Protein AF-A0A9X3IYS7-F1 (afdb_monomer_lite)

Sequence (223 aa):
MSTDTDATAGTDATAGSDATTDATNAGPTSTTEMTAPTSTDGATEATTDGDTDATTEDTDSATGDLPPELDAACESLCEKFIECDWEPQYRDVASCKLDCASNTPGGMCIAPSVALYQCVGGLTCEELEAEEWPSCAAEEDALPEACGEPDCQNLGSSAGPDSCSYGYACPNAPAQEIACEGDTCTCLVDGEAMGTCGAPEGFCDLEPYEKADIAFECCGFEF

Radius of gyration: 30.45 Å; chains: 1; bounding box: 67×110×66 Å

Structure (mmCIF, N/CA/C/O backbone):
data_AF-A0A9X3IYS7-F1
#
_entry.id   AF-A0A9X3IYS7-F1
#
loop_
_atom_site.group_PDB
_atom_site.id
_atom_site.type_symbol
_atom_site.label_atom_id
_atom_site.label_alt_id
_atom_site.label_comp_id
_atom_site.label_asym_id
_atom_site.label_entity_id
_atom_site.label_seq_id
_atom_site.pdbx_PDB_ins_code
_atom_site.Cartn_x
_atom_site.Cartn_y
_atom_site.Cartn_z
_atom_site.occupancy
_atom_site.B_iso_or_equiv
_atom_site.auth_seq_id
_atom_site.auth_comp_id
_atom_site.auth_asym_id
_atom_site.auth_atom_id
_atom_site.pdbx_PDB_model_num
ATOM 1 N N . MET A 1 1 ? -32.060 54.900 8.331 1.00 42.91 1 MET A N 1
ATOM 2 C CA . MET A 1 1 ? -33.018 54.154 7.494 1.00 42.91 1 MET A CA 1
ATOM 3 C C . MET A 1 1 ? -33.244 52.839 8.203 1.00 42.91 1 MET A C 1
ATOM 5 O O . MET A 1 1 ? -32.314 52.052 8.292 1.00 42.91 1 MET A O 1
ATOM 9 N N . SER A 1 2 ? -34.406 52.722 8.838 1.00 51.22 2 SER A N 1
ATOM 10 C CA . SER A 1 2 ? -34.835 51.582 9.646 1.00 51.22 2 SER A CA 1
ATOM 11 C C . SER A 1 2 ? -35.596 50.593 8.773 1.00 51.22 2 SER A C 1
ATOM 13 O O . SER A 1 2 ? -36.427 51.033 7.982 1.00 51.22 2 SER A O 1
ATOM 15 N N . THR A 1 3 ? -35.379 49.299 8.985 1.00 57.12 3 THR A N 1
ATOM 16 C CA . THR A 1 3 ? -36.377 48.254 8.725 1.00 57.12 3 THR A CA 1
ATOM 17 C C . THR A 1 3 ? -36.245 47.181 9.798 1.00 57.12 3 THR A C 1
ATOM 19 O O . THR A 1 3 ? -35.369 46.322 9.726 1.00 57.12 3 THR A O 1
ATOM 22 N N . ASP A 1 4 ? -37.117 47.297 10.799 1.00 56.69 4 ASP A N 1
ATOM 23 C CA . ASP A 1 4 ? -37.667 46.207 11.600 1.00 56.69 4 ASP A CA 1
ATOM 24 C C . ASP A 1 4 ? -38.205 45.081 10.710 1.00 56.69 4 ASP A C 1
ATOM 26 O O . ASP A 1 4 ? -38.854 45.351 9.697 1.00 56.69 4 ASP A O 1
ATOM 30 N N . THR A 1 5 ? -38.036 43.829 11.134 1.00 67.31 5 THR A N 1
ATOM 31 C CA . THR A 1 5 ? -39.055 42.781 10.962 1.00 67.31 5 THR A CA 1
ATOM 32 C C . THR A 1 5 ? -38.906 41.768 12.095 1.00 67.31 5 THR A C 1
ATOM 34 O O . THR A 1 5 ? -37.959 40.988 12.141 1.00 67.31 5 THR A O 1
ATOM 37 N N . ASP A 1 6 ? -39.867 41.852 13.008 1.00 63.25 6 ASP A N 1
ATOM 38 C CA . ASP A 1 6 ? -40.241 40.887 14.036 1.00 63.25 6 ASP A CA 1
ATOM 39 C C . ASP A 1 6 ? -41.214 39.860 13.421 1.00 63.25 6 ASP A C 1
ATOM 41 O O . ASP A 1 6 ? -42.067 40.230 12.608 1.00 63.25 6 ASP A O 1
ATOM 45 N N . ALA A 1 7 ? -41.100 38.587 13.803 1.00 60.81 7 ALA A N 1
ATOM 46 C CA . ALA A 1 7 ? -42.169 37.602 13.664 1.00 60.81 7 ALA A CA 1
ATOM 47 C C . ALA A 1 7 ? -42.009 36.490 14.712 1.00 60.81 7 ALA A C 1
ATOM 49 O O . ALA A 1 7 ? -40.956 35.875 14.872 1.00 60.81 7 ALA A O 1
ATOM 50 N N . THR A 1 8 ? -43.108 36.264 15.419 1.00 55.41 8 THR A N 1
ATOM 51 C CA . THR A 1 8 ? -43.228 35.668 16.747 1.00 55.41 8 THR A CA 1
ATOM 52 C C . THR A 1 8 ? -43.864 34.263 16.704 1.00 55.41 8 THR A C 1
ATOM 54 O O . THR A 1 8 ? -44.801 34.045 15.945 1.00 55.41 8 THR A O 1
ATOM 57 N N . ALA A 1 9 ? -43.418 33.397 17.628 1.00 50.97 9 ALA A N 1
ATOM 58 C CA . ALA A 1 9 ? -44.150 32.392 18.434 1.00 50.97 9 ALA A CA 1
ATOM 59 C C . ALA A 1 9 ? -44.750 31.069 17.882 1.00 50.97 9 ALA A C 1
ATOM 61 O O . ALA A 1 9 ? -45.507 31.034 16.917 1.00 50.97 9 ALA A O 1
ATOM 62 N N . GLY A 1 10 ? -44.562 30.032 18.726 1.00 42.19 10 GLY A N 1
ATOM 63 C CA . GLY A 1 10 ? -45.507 28.940 19.049 1.00 42.19 10 GLY A CA 1
ATOM 64 C C . GLY A 1 10 ? -44.920 27.527 18.866 1.00 42.19 10 GLY A C 1
ATOM 65 O O . GLY A 1 10 ? -44.350 27.267 17.820 1.00 42.19 10 GLY A O 1
ATOM 66 N N . THR A 1 11 ? -45.018 26.533 19.761 1.00 50.88 11 THR A N 1
ATOM 67 C CA . THR A 1 11 ? -45.721 26.352 21.048 1.00 50.88 11 THR A CA 1
ATOM 68 C C . THR A 1 11 ? -45.180 25.071 21.723 1.00 50.88 11 THR A C 1
ATOM 70 O O . THR A 1 11 ? -44.746 24.154 21.030 1.00 50.88 11 THR A O 1
ATOM 73 N N . ASP A 1 12 ? -45.255 25.020 23.056 1.00 56.25 12 ASP A N 1
ATOM 74 C CA . ASP A 1 12 ? -45.049 23.880 23.967 1.00 56.25 12 ASP A CA 1
ATOM 75 C C . ASP A 1 12 ? -45.613 22.509 23.539 1.00 56.25 12 ASP A C 1
ATOM 77 O O . ASP A 1 12 ? -46.727 22.411 23.018 1.00 56.25 12 ASP A O 1
ATOM 81 N N . ALA A 1 13 ? -44.921 21.444 23.967 1.00 50.84 13 ALA A N 1
ATOM 82 C CA . ALA A 1 13 ? -45.537 20.175 24.359 1.00 50.84 13 ALA A CA 1
ATOM 83 C C . ALA A 1 13 ? -44.784 19.530 25.541 1.00 50.84 13 ALA A C 1
ATOM 85 O O . ALA A 1 13 ? -43.565 19.596 25.661 1.00 50.84 13 ALA A O 1
ATOM 86 N N . THR A 1 14 ? -45.571 18.935 26.430 1.00 47.28 14 THR A N 1
ATOM 87 C CA . THR A 1 14 ? -45.311 18.638 27.842 1.00 47.28 14 THR A CA 1
ATOM 88 C C . THR A 1 14 ? -45.198 17.122 28.098 1.00 47.28 14 THR A C 1
ATOM 90 O O . THR A 1 14 ? -45.992 16.372 27.551 1.00 47.28 14 THR A O 1
ATOM 93 N N . ALA A 1 15 ? -44.285 16.737 29.004 1.00 48.19 15 ALA A N 1
ATOM 94 C CA . ALA A 1 15 ? -44.287 15.624 29.984 1.00 48.19 15 ALA A CA 1
ATOM 95 C C . ALA A 1 15 ? -44.495 14.127 29.614 1.00 48.19 15 ALA A C 1
ATOM 97 O O . ALA A 1 15 ? -45.428 13.745 28.917 1.00 48.19 15 ALA A O 1
ATOM 98 N N . GLY A 1 16 ? -43.733 13.292 30.350 1.00 38.75 16 GLY A N 1
ATOM 99 C CA . GLY A 1 16 ? -44.063 11.917 30.787 1.00 38.75 16 GLY A CA 1
ATOM 100 C C . GLY A 1 16 ? -43.200 10.831 30.124 1.00 38.75 16 GLY A C 1
ATOM 101 O O . GLY A 1 16 ? -43.103 10.815 28.908 1.00 38.75 16 GLY A O 1
ATOM 102 N N . SER A 1 17 ? -42.552 9.879 30.803 1.00 51.03 17 SER A N 1
ATOM 103 C CA . SER A 1 17 ? -42.720 9.360 32.165 1.00 51.03 17 SER A CA 1
ATOM 104 C C . SER A 1 17 ? -41.496 8.533 32.587 1.00 51.03 17 SER A C 1
ATOM 106 O O . SER A 1 17 ? -40.890 7.854 31.760 1.00 51.03 17 SER A O 1
ATOM 108 N N . ASP A 1 18 ? -41.221 8.534 33.892 1.00 48.31 18 ASP A N 1
ATOM 109 C CA . ASP A 1 18 ? -40.453 7.515 34.609 1.00 48.31 18 ASP A CA 1
ATOM 110 C C . ASP A 1 18 ? -40.985 6.095 34.355 1.00 48.31 18 ASP A C 1
ATOM 112 O O . ASP A 1 18 ? -42.193 5.851 34.430 1.00 48.31 18 ASP A O 1
ATOM 116 N N . ALA A 1 19 ? -40.070 5.139 34.189 1.00 51.41 19 ALA A N 1
ATOM 117 C CA . ALA A 1 19 ? -40.304 3.740 34.526 1.00 51.41 19 ALA A CA 1
ATOM 118 C C . ALA A 1 19 ? -39.016 3.125 35.087 1.00 51.41 19 ALA A C 1
ATOM 120 O O . ALA A 1 19 ? -38.112 2.706 34.370 1.00 51.41 19 ALA A O 1
ATOM 121 N N . THR A 1 20 ? -38.970 3.086 36.412 1.00 47.22 20 THR A N 1
ATOM 122 C CA . THR A 1 20 ? -38.146 2.202 37.229 1.00 47.22 20 THR A CA 1
ATOM 123 C C . THR A 1 20 ? -38.449 0.739 36.905 1.00 47.22 20 THR A C 1
ATOM 125 O O . THR A 1 20 ? -39.611 0.337 36.836 1.00 47.22 20 THR A O 1
ATOM 128 N N . THR A 1 21 ? -37.423 -0.105 36.797 1.00 48.62 21 THR A N 1
ATOM 129 C CA . THR A 1 21 ? -37.554 -1.511 37.204 1.00 48.62 21 THR A CA 1
ATOM 130 C C . THR A 1 21 ? -36.227 -2.026 37.749 1.00 48.62 21 THR A C 1
ATOM 132 O O . THR A 1 21 ? -35.293 -2.327 37.015 1.00 48.62 21 THR A O 1
ATOM 135 N N . ASP A 1 22 ? -36.184 -2.104 39.075 1.00 49.25 22 ASP A N 1
ATOM 136 C CA . ASP A 1 22 ? -35.317 -2.986 39.844 1.00 49.25 22 ASP A CA 1
ATOM 137 C C . ASP A 1 22 ? -35.529 -4.447 39.424 1.00 49.25 22 ASP A C 1
ATOM 139 O O . ASP A 1 22 ? -36.661 -4.937 39.407 1.00 49.25 22 ASP A O 1
ATOM 143 N N . ALA A 1 23 ? -34.437 -5.174 39.203 1.00 50.38 23 ALA A N 1
ATOM 144 C CA . ALA A 1 23 ? -34.399 -6.616 39.415 1.00 50.38 23 ALA A CA 1
ATOM 145 C C . ALA A 1 23 ? -32.991 -7.030 39.852 1.00 50.38 23 ALA A C 1
ATOM 147 O O . ALA A 1 23 ? -32.164 -7.502 39.078 1.00 50.38 23 ALA A O 1
ATOM 148 N N . THR A 1 24 ? -32.752 -6.864 41.150 1.00 50.94 24 THR A N 1
ATOM 149 C CA . THR A 1 24 ? -31.803 -7.683 41.904 1.00 50.94 24 THR A CA 1
ATOM 150 C C . THR A 1 24 ? -32.161 -9.157 41.696 1.00 50.94 24 THR A C 1
ATOM 152 O O . THR A 1 24 ? -33.295 -9.542 41.983 1.00 50.94 24 THR A O 1
ATOM 155 N N . ASN A 1 25 ? -31.218 -10.013 41.293 1.00 52.44 25 ASN A N 1
ATOM 156 C CA . ASN A 1 25 ? -31.272 -11.390 41.771 1.00 52.44 25 ASN A CA 1
ATOM 157 C C . ASN A 1 25 ? -29.897 -12.038 41.918 1.00 52.44 25 ASN A C 1
ATOM 159 O O . ASN A 1 25 ? -28.994 -11.867 41.105 1.00 52.44 25 ASN A O 1
ATOM 163 N N . ALA A 1 26 ? -29.786 -12.749 43.032 1.00 45.28 26 ALA A N 1
ATOM 164 C CA . ALA A 1 26 ? -28.591 -13.326 43.603 1.00 45.28 26 ALA A CA 1
ATOM 165 C C . ALA A 1 26 ? -28.017 -14.484 42.771 1.00 45.28 26 ALA A C 1
ATOM 167 O O . ALA A 1 26 ? -28.751 -15.236 42.131 1.00 45.28 26 ALA A O 1
ATOM 168 N N . GLY A 1 27 ? -26.701 -14.687 42.890 1.00 42.09 27 GLY A N 1
ATOM 169 C CA . GLY A 1 27 ? -26.100 -15.999 42.645 1.00 42.09 27 GLY A CA 1
ATOM 170 C C . GLY A 1 27 ? -26.671 -17.066 43.593 1.00 42.09 27 GLY A C 1
ATOM 171 O O . GLY A 1 27 ? -27.363 -16.744 44.565 1.00 42.09 27 GLY A O 1
ATOM 172 N N . PRO A 1 28 ? -26.355 -18.348 43.353 1.00 56.88 28 PRO A N 1
ATOM 173 C CA . PRO A 1 28 ? -25.284 -18.918 44.171 1.00 56.88 28 PRO A CA 1
ATOM 174 C C . PRO A 1 28 ? -24.384 -19.958 43.459 1.00 56.88 28 PRO A C 1
ATOM 176 O O . PRO A 1 28 ? -24.819 -20.729 42.616 1.00 56.88 28 PRO A O 1
ATOM 179 N N . THR A 1 29 ? -23.109 -19.937 43.867 1.00 45.25 29 THR A N 1
ATOM 180 C CA . THR A 1 29 ? -22.154 -21.038 44.151 1.00 45.25 29 THR A CA 1
ATOM 181 C C . THR A 1 29 ? -22.176 -22.390 43.412 1.00 45.25 29 THR A C 1
ATOM 183 O O . THR A 1 29 ? -23.159 -23.116 43.471 1.00 45.25 29 THR A O 1
ATOM 186 N N . SER A 1 30 ? -20.950 -22.786 43.022 1.00 41.69 30 SER A N 1
ATOM 187 C CA . SER A 1 30 ? -20.293 -24.107 43.181 1.00 41.69 30 SER A CA 1
ATOM 188 C C . SER A 1 30 ? -20.897 -25.345 42.505 1.00 41.69 30 SER A C 1
ATOM 190 O O . SER A 1 30 ? -21.996 -25.747 42.842 1.00 41.69 30 SER A O 1
ATOM 192 N N . THR A 1 31 ? -20.097 -26.072 41.711 1.00 46.66 31 THR A N 1
ATOM 193 C CA . THR A 1 31 ? -19.275 -27.212 42.188 1.00 46.66 31 THR A CA 1
ATOM 194 C C . THR A 1 31 ? -18.487 -27.860 41.046 1.00 46.66 31 THR A C 1
ATOM 196 O O . THR A 1 31 ? -19.009 -28.129 39.972 1.00 46.66 31 THR A O 1
ATOM 199 N N . THR A 1 32 ? -17.225 -28.140 41.350 1.00 48.0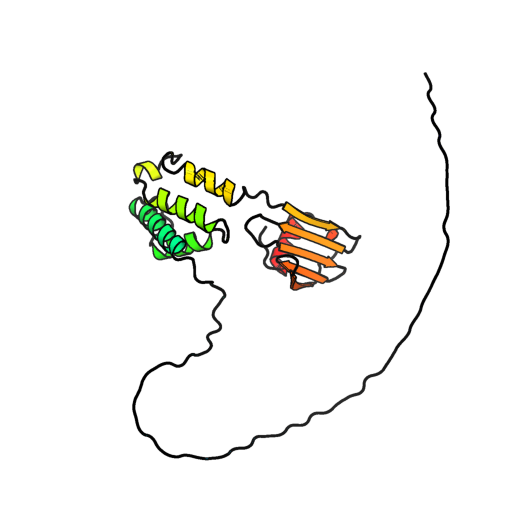3 32 THR A N 1
ATOM 200 C CA . THR A 1 32 ? -16.335 -29.145 40.768 1.00 48.03 32 THR A CA 1
ATOM 201 C C . THR A 1 32 ? -17.021 -30.500 40.578 1.00 48.03 32 THR A C 1
ATOM 203 O O . THR A 1 32 ? -17.594 -30.997 41.540 1.00 48.03 32 THR A O 1
ATOM 206 N N . GLU A 1 33 ? -16.831 -31.163 39.433 1.00 45.59 33 GLU A N 1
ATOM 207 C CA . GLU A 1 33 ? -16.675 -32.623 39.412 1.00 45.59 33 GLU A CA 1
ATOM 208 C C . GLU A 1 33 ? -15.855 -33.099 38.202 1.00 45.59 33 GLU A C 1
ATOM 210 O O . GLU A 1 33 ? -16.189 -32.881 37.040 1.00 45.59 33 GLU A O 1
ATOM 215 N N . MET A 1 34 ? -14.730 -33.735 38.534 1.00 47.53 34 MET A N 1
ATOM 216 C CA . MET A 1 34 ? -13.891 -34.553 37.667 1.00 47.53 34 MET A CA 1
ATOM 217 C C . MET A 1 34 ? -14.646 -35.814 37.249 1.00 47.53 34 MET A C 1
ATOM 219 O O . MET A 1 34 ? -15.252 -36.485 38.084 1.00 47.53 34 MET A O 1
ATOM 223 N N . THR A 1 35 ? -14.462 -36.260 36.010 1.00 47.94 35 THR A N 1
ATOM 224 C CA . THR A 1 35 ? -14.519 -37.695 35.712 1.00 47.94 35 THR A CA 1
ATOM 225 C C . THR A 1 35 ? -13.376 -38.058 34.772 1.00 47.94 35 THR A C 1
ATOM 227 O O . THR A 1 35 ? -13.157 -37.421 33.746 1.00 47.94 35 THR A O 1
ATOM 230 N N . ALA A 1 36 ? -12.593 -39.034 35.221 1.00 47.66 36 ALA A N 1
ATOM 231 C CA . ALA A 1 36 ? -11.368 -39.546 34.621 1.00 47.66 36 ALA A CA 1
ATOM 232 C C . ALA A 1 36 ? -11.681 -40.640 33.559 1.00 47.66 36 ALA A C 1
ATOM 234 O O . ALA A 1 36 ? -12.851 -40.967 33.350 1.00 47.66 36 ALA A O 1
ATOM 235 N N . PRO A 1 37 ? -10.664 -41.192 32.867 1.00 55.84 37 PRO A N 1
ATOM 236 C CA . PRO A 1 37 ? -10.745 -41.652 31.483 1.00 55.84 37 PRO A CA 1
ATOM 237 C C . PRO A 1 37 ? -11.230 -43.096 31.339 1.00 55.84 37 PRO A C 1
ATOM 239 O O . PRO A 1 37 ? -11.122 -43.908 32.257 1.00 55.84 37 PRO A O 1
ATOM 242 N N . THR A 1 38 ? -11.690 -43.447 30.138 1.00 47.53 38 THR A N 1
ATOM 243 C CA . THR A 1 38 ? -11.865 -44.846 29.733 1.00 47.53 38 THR A CA 1
ATOM 244 C C . THR A 1 38 ? -10.738 -45.231 28.776 1.00 47.53 38 THR A C 1
ATOM 246 O O . THR A 1 38 ? -10.737 -44.829 27.617 1.00 47.53 38 THR A O 1
ATOM 249 N N . SER A 1 39 ? -9.770 -46.002 29.276 1.00 44.00 39 SER A N 1
ATOM 250 C CA . SER A 1 39 ? -8.865 -46.798 28.444 1.00 44.00 39 SER A CA 1
ATOM 251 C C . SER A 1 39 ? -9.630 -47.977 27.851 1.00 44.00 39 SER A C 1
ATOM 253 O O . SER A 1 39 ? -10.380 -48.656 28.553 1.00 44.00 39 SER A O 1
ATOM 255 N N . THR A 1 40 ? -9.400 -48.280 26.579 1.00 51.84 40 THR A N 1
ATOM 256 C CA . THR A 1 40 ? -9.620 -49.622 26.033 1.00 51.84 40 THR A CA 1
ATOM 257 C C . THR A 1 40 ? -8.455 -49.955 25.116 1.00 51.84 40 THR A C 1
ATOM 259 O O . THR A 1 40 ? -8.266 -49.336 24.074 1.00 51.84 40 THR A O 1
ATOM 262 N N . ASP A 1 41 ? -7.664 -50.919 25.583 1.00 53.78 41 ASP A N 1
ATOM 263 C CA . ASP A 1 41 ? -6.641 -51.643 24.843 1.00 53.78 41 ASP A CA 1
AT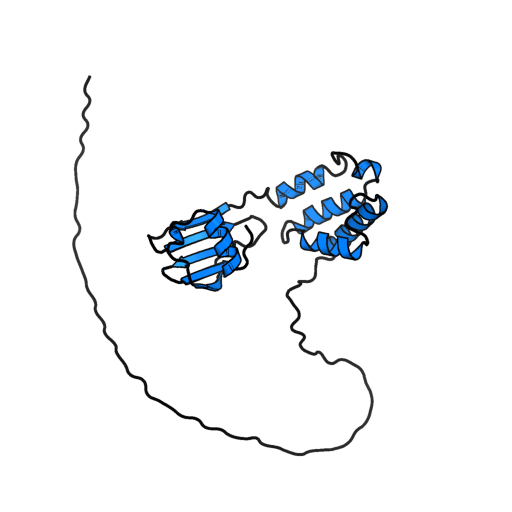OM 264 C C . ASP A 1 41 ? -7.237 -52.385 23.643 1.00 53.78 41 ASP A C 1
ATOM 266 O O . ASP A 1 41 ? -8.304 -52.995 23.731 1.00 53.78 41 ASP A O 1
ATOM 270 N N . GLY A 1 42 ? -6.487 -52.402 22.544 1.00 44.09 42 GLY A N 1
ATOM 271 C CA . GLY A 1 42 ? -6.814 -53.177 21.354 1.00 44.09 42 GLY A CA 1
ATOM 272 C C . GLY A 1 42 ? -5.697 -53.140 20.320 1.00 44.09 42 GLY A C 1
ATOM 273 O O . GLY A 1 42 ? -5.889 -52.632 19.224 1.00 44.09 42 GLY A O 1
ATOM 274 N N . ALA A 1 43 ? -4.522 -53.661 20.680 1.00 47.00 43 ALA A N 1
ATOM 275 C CA . ALA A 1 43 ? -3.442 -53.938 19.740 1.00 47.00 43 ALA A CA 1
ATOM 276 C C . ALA A 1 43 ? -3.830 -55.068 18.770 1.00 47.00 43 ALA A C 1
ATOM 278 O O . ALA A 1 43 ? -4.203 -56.158 19.206 1.00 47.00 43 ALA A O 1
ATOM 279 N N . THR A 1 44 ? -3.679 -54.853 17.461 1.00 41.78 44 THR A N 1
ATOM 280 C CA . THR A 1 44 ? -3.359 -55.910 16.485 1.00 41.78 44 THR A CA 1
ATOM 281 C C . THR A 1 44 ? -2.547 -55.311 15.331 1.00 41.78 44 THR A C 1
ATOM 283 O O . THR A 1 44 ? -2.655 -54.130 15.018 1.00 41.78 44 THR A O 1
ATOM 286 N N . GLU A 1 45 ? -1.658 -56.142 14.804 1.00 43.66 45 GLU A N 1
ATOM 287 C CA . GLU A 1 45 ? -0.383 -55.837 14.168 1.00 43.66 45 GLU A CA 1
ATOM 288 C C . GLU A 1 45 ? -0.429 -55.356 12.706 1.00 43.66 45 GLU A C 1
ATOM 290 O O . GLU A 1 45 ? -1.396 -55.530 11.970 1.00 43.66 45 GLU A O 1
ATOM 295 N N . ALA A 1 46 ? 0.718 -54.783 12.337 1.00 50.94 46 ALA A N 1
ATOM 296 C CA . ALA A 1 46 ? 1.175 -54.243 11.066 1.00 50.94 46 ALA A CA 1
ATOM 297 C C . ALA A 1 46 ? 0.846 -55.039 9.790 1.00 50.94 46 ALA A C 1
ATOM 299 O O . ALA A 1 46 ? 0.978 -56.259 9.736 1.00 50.94 46 ALA A O 1
ATOM 300 N N . THR A 1 47 ? 0.623 -54.301 8.697 1.00 43.31 47 THR A N 1
ATOM 301 C CA . THR A 1 47 ? 1.302 -54.532 7.409 1.00 43.31 47 THR A CA 1
ATOM 302 C C . THR A 1 47 ? 1.354 -53.240 6.580 1.00 43.31 47 THR A C 1
ATOM 304 O O . THR A 1 47 ? 0.447 -52.418 6.614 1.00 43.31 47 THR A O 1
ATOM 307 N N . THR A 1 48 ? 2.495 -53.081 5.923 1.00 46.38 48 THR A N 1
ATOM 308 C CA . THR A 1 48 ? 3.084 -51.946 5.204 1.00 46.38 48 THR A CA 1
ATOM 309 C C . THR A 1 48 ? 2.344 -51.499 3.934 1.00 46.38 48 THR A C 1
ATOM 311 O O . THR A 1 48 ? 1.828 -52.350 3.218 1.00 46.38 48 THR A O 1
ATOM 314 N N . ASP A 1 49 ? 2.407 -50.186 3.660 1.00 42.84 49 ASP A N 1
ATOM 315 C CA . ASP A 1 49 ? 2.696 -49.491 2.378 1.00 42.84 49 ASP A CA 1
ATOM 316 C C . ASP A 1 49 ? 1.731 -48.336 2.058 1.00 42.84 49 ASP A C 1
ATOM 318 O O . ASP A 1 49 ? 0.527 -48.539 1.920 1.00 42.84 49 ASP A O 1
ATOM 322 N N . GLY A 1 50 ? 2.301 -47.141 1.852 1.00 38.72 50 GLY A N 1
ATOM 323 C CA . GLY A 1 50 ? 1.666 -46.047 1.109 1.00 38.72 50 GLY A CA 1
ATOM 324 C C . GLY A 1 50 ? 1.628 -44.697 1.824 1.00 38.72 50 GLY A C 1
ATOM 325 O O . GLY A 1 50 ? 0.718 -44.454 2.601 1.00 38.72 50 GLY A O 1
ATOM 326 N N . ASP A 1 51 ? 2.618 -43.860 1.500 1.00 39.50 51 ASP A N 1
ATOM 327 C CA . ASP A 1 51 ? 2.543 -42.405 1.290 1.00 39.50 51 ASP A CA 1
ATOM 328 C C . ASP A 1 51 ? 1.794 -41.489 2.286 1.00 39.50 51 ASP A C 1
ATOM 330 O O . ASP A 1 51 ? 0.576 -41.535 2.427 1.00 39.50 51 ASP A O 1
ATOM 334 N N . THR A 1 52 ? 2.585 -40.606 2.915 1.00 45.69 52 THR A N 1
ATOM 335 C CA . THR A 1 52 ? 2.461 -39.129 2.901 1.00 45.69 52 THR A CA 1
ATOM 336 C C . THR A 1 52 ? 1.033 -38.587 2.683 1.00 45.69 52 THR A C 1
ATOM 338 O O . THR A 1 52 ? 0.441 -38.789 1.633 1.00 45.69 52 THR A O 1
ATOM 341 N N . ASP A 1 53 ? 0.394 -37.866 3.600 1.00 40.22 53 ASP A N 1
ATOM 342 C CA . ASP A 1 53 ? 0.907 -36.680 4.277 1.00 40.22 53 ASP A CA 1
ATOM 343 C C . ASP A 1 53 ? 0.079 -36.389 5.537 1.00 40.22 53 ASP A C 1
ATOM 345 O O . ASP A 1 53 ? -1.139 -36.592 5.573 1.00 40.22 53 ASP A O 1
ATOM 349 N N . ALA A 1 54 ? 0.752 -35.910 6.576 1.00 42.31 54 ALA A N 1
ATOM 350 C CA . ALA A 1 54 ? 0.111 -35.402 7.771 1.00 42.31 54 ALA A CA 1
ATOM 351 C C . ALA A 1 54 ? -0.232 -33.933 7.517 1.00 42.31 54 ALA A C 1
ATOM 353 O O . ALA A 1 54 ? 0.644 -33.077 7.596 1.00 42.31 54 ALA A O 1
ATOM 354 N N . THR A 1 55 ? -1.501 -33.617 7.249 1.00 39.56 55 THR A N 1
ATOM 355 C CA . THR A 1 55 ? -1.978 -32.235 7.384 1.00 39.56 55 THR A CA 1
ATOM 356 C C . THR A 1 55 ? -2.036 -31.899 8.867 1.00 39.56 55 THR A C 1
ATOM 358 O O . THR A 1 55 ? -3.053 -32.080 9.536 1.00 39.56 55 THR A O 1
ATOM 361 N N . THR A 1 56 ? -0.877 -31.492 9.370 1.00 42.16 56 THR A N 1
ATOM 362 C CA . THR A 1 56 ? -0.724 -30.688 10.573 1.00 42.16 56 THR A CA 1
ATOM 363 C C . THR A 1 56 ? -1.449 -29.373 10.312 1.00 42.16 56 THR A C 1
ATOM 365 O O . THR A 1 56 ? -1.244 -28.739 9.279 1.00 42.16 56 THR A O 1
ATOM 368 N N . GLU A 1 57 ? -2.352 -29.012 11.217 1.00 48.25 57 GLU A N 1
ATOM 369 C CA . GLU A 1 57 ? -2.871 -27.656 11.326 1.00 48.25 57 GLU A CA 1
ATOM 370 C C . GLU A 1 57 ? -1.694 -26.741 11.685 1.00 48.25 57 GLU A C 1
ATOM 372 O O . GLU A 1 57 ? -1.296 -26.672 12.846 1.00 48.25 57 GLU A O 1
ATOM 377 N N . ASP A 1 58 ? -1.120 -26.072 10.686 1.00 35.81 58 ASP A N 1
ATOM 378 C CA . ASP A 1 58 ? -0.272 -24.907 10.905 1.00 35.81 58 ASP A CA 1
ATOM 379 C C . ASP A 1 58 ? -1.159 -23.660 10.845 1.00 35.81 58 ASP A C 1
ATOM 381 O O . ASP A 1 58 ? -1.594 -23.195 9.792 1.00 35.81 58 ASP A O 1
ATOM 385 N N . THR A 1 59 ? -1.465 -23.136 12.028 1.00 46.06 59 THR A N 1
ATOM 386 C CA . THR A 1 59 ? -1.702 -21.708 12.236 1.00 46.06 59 THR A CA 1
ATOM 387 C C . THR A 1 59 ? -0.439 -20.956 11.832 1.00 46.06 59 THR A C 1
ATOM 389 O O . THR A 1 59 ? 0.448 -20.769 12.663 1.00 46.06 59 THR A O 1
ATOM 392 N N . ASP A 1 60 ? -0.367 -20.533 10.574 1.00 38.50 60 ASP A N 1
ATOM 393 C CA . ASP A 1 60 ? 0.622 -19.569 10.110 1.00 38.50 60 ASP A CA 1
ATOM 394 C C . ASP A 1 60 ? -0.076 -18.355 9.490 1.00 38.50 60 ASP A C 1
ATOM 396 O O . ASP A 1 60 ? -1.184 -18.432 8.958 1.00 38.50 60 ASP A O 1
ATOM 400 N N . SER A 1 61 ? 0.548 -17.207 9.703 1.00 40.66 61 SER A N 1
ATOM 401 C CA . SER A 1 61 ? -0.033 -15.865 9.640 1.00 40.66 61 SER A CA 1
ATOM 402 C C . SER A 1 61 ? -0.752 -15.542 8.326 1.00 40.66 61 SER A C 1
ATOM 404 O O . SER A 1 61 ? -0.386 -16.039 7.265 1.00 40.66 61 SER A O 1
ATOM 406 N N . ALA A 1 62 ? -1.748 -14.654 8.409 1.00 37.97 62 ALA A N 1
ATOM 407 C CA . ALA A 1 62 ? -2.553 -14.110 7.314 1.00 37.97 62 ALA A CA 1
ATOM 408 C C . ALA A 1 62 ? -1.723 -13.417 6.208 1.00 37.97 62 ALA A C 1
ATOM 410 O O . ALA A 1 62 ? -1.770 -12.204 6.039 1.00 37.97 62 ALA A O 1
ATOM 411 N N . THR A 1 63 ? -0.994 -14.201 5.423 1.00 45.81 63 THR A N 1
ATOM 412 C CA . THR A 1 63 ? -0.366 -13.797 4.165 1.00 45.81 63 THR A CA 1
ATOM 413 C C . THR A 1 63 ? -1.227 -14.427 3.084 1.00 45.81 63 THR A C 1
ATOM 415 O O . THR A 1 63 ? -0.992 -15.558 2.669 1.00 45.81 63 THR A O 1
ATOM 418 N N . GLY A 1 64 ? -2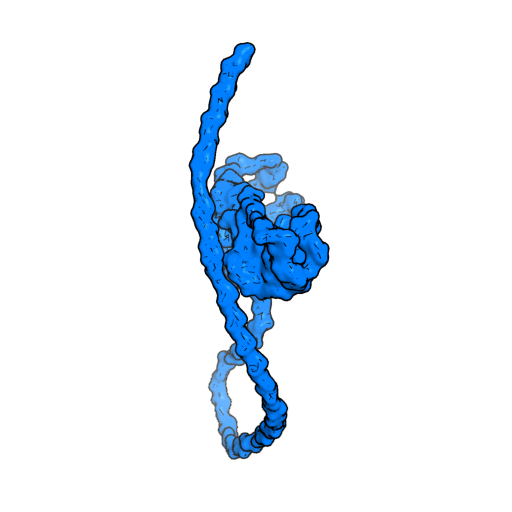.336 -13.769 2.737 1.00 53.22 64 GLY A N 1
ATOM 419 C CA . GLY A 1 64 ? -3.179 -14.236 1.639 1.00 53.22 64 GLY A CA 1
ATOM 420 C C . GLY A 1 64 ? -2.322 -14.393 0.384 1.00 53.22 64 GLY A C 1
ATOM 421 O O . GLY A 1 64 ? -1.506 -13.517 0.107 1.00 53.22 64 GLY A O 1
ATOM 422 N N . ASP A 1 65 ? -2.474 -15.514 -0.326 1.00 65.81 65 ASP A N 1
ATOM 423 C CA . ASP A 1 65 ? -1.786 -15.768 -1.595 1.00 65.81 65 ASP A CA 1
ATOM 424 C C . ASP A 1 65 ? -1.836 -14.513 -2.478 1.00 65.81 65 ASP A C 1
ATOM 426 O O . ASP A 1 65 ? -2.913 -14.055 -2.876 1.00 65.81 65 ASP A O 1
ATOM 430 N N . LEU A 1 66 ? -0.662 -13.940 -2.752 1.00 74.44 66 LEU A N 1
ATOM 431 C CA . LEU A 1 66 ? -0.531 -12.796 -3.644 1.00 74.44 66 LEU A CA 1
ATOM 432 C C . LEU A 1 66 ? -1.039 -13.184 -5.037 1.00 74.44 66 LEU A C 1
ATOM 434 O O . LEU A 1 66 ? -0.749 -14.290 -5.510 1.00 74.44 66 LEU A O 1
ATOM 438 N N . PRO A 1 67 ? -1.760 -12.292 -5.740 1.00 87.19 67 PRO A N 1
ATOM 439 C CA . PRO A 1 67 ? -2.157 -12.569 -7.109 1.00 87.19 67 PRO A CA 1
ATOM 440 C C . PRO A 1 67 ? -0.926 -12.866 -7.975 1.00 87.19 67 PRO A C 1
ATOM 442 O O . PRO A 1 67 ? 0.049 -12.111 -7.931 1.00 87.19 67 PRO A O 1
ATOM 445 N N . PRO A 1 68 ? -0.953 -13.928 -8.797 1.00 91.56 68 PRO A N 1
ATOM 446 C CA . PRO A 1 68 ? 0.213 -14.347 -9.573 1.00 91.56 68 PRO A CA 1
ATOM 447 C C . PRO A 1 68 ? 0.658 -13.286 -10.587 1.00 91.56 68 PRO A C 1
ATOM 449 O O . PRO A 1 68 ? 1.830 -13.225 -10.948 1.00 91.56 68 PRO A O 1
ATOM 452 N N . GLU A 1 69 ? -0.260 -12.430 -11.046 1.00 93.38 69 GLU A N 1
ATOM 453 C CA . GLU A 1 69 ? 0.087 -11.294 -11.902 1.00 93.38 69 GLU A CA 1
ATOM 454 C C . GLU A 1 69 ? 0.890 -10.209 -11.174 1.00 93.38 69 GLU A C 1
ATOM 456 O O . GLU A 1 69 ? 1.790 -9.630 -11.780 1.00 93.38 69 GLU A O 1
ATOM 461 N N . LEU A 1 70 ? 0.612 -9.971 -9.888 1.00 92.19 70 LEU A N 1
ATOM 462 C CA . LEU A 1 70 ? 1.358 -9.032 -9.051 1.00 92.19 70 LEU A CA 1
ATOM 463 C C . LEU A 1 70 ? 2.738 -9.580 -8.720 1.00 92.19 70 LEU A C 1
ATOM 465 O O . LEU A 1 70 ? 3.732 -8.878 -8.872 1.00 92.19 70 LEU A O 1
ATOM 469 N N . ASP A 1 71 ? 2.798 -10.858 -8.361 1.00 92.81 71 ASP A N 1
ATOM 470 C CA . ASP A 1 71 ? 4.045 -11.569 -8.105 1.00 92.81 71 ASP A CA 1
ATOM 471 C C . ASP A 1 71 ? 5.008 -11.482 -9.308 1.00 92.81 71 ASP A C 1
ATOM 473 O O . ASP A 1 71 ? 6.166 -11.086 -9.159 1.00 92.81 71 ASP A O 1
ATOM 477 N N . ALA A 1 72 ? 4.508 -11.751 -10.520 1.00 95.44 72 ALA A N 1
ATOM 478 C CA . ALA A 1 72 ? 5.290 -11.658 -11.753 1.00 95.44 72 ALA A CA 1
ATOM 479 C C . ALA A 1 72 ? 5.658 -10.212 -12.138 1.00 95.44 72 ALA A C 1
ATOM 481 O O . ALA A 1 72 ? 6.749 -9.968 -12.655 1.00 95.44 72 ALA A O 1
ATOM 482 N N . ALA A 1 73 ? 4.766 -9.246 -11.902 1.00 96.00 73 ALA A N 1
ATOM 483 C CA . ALA A 1 73 ? 5.034 -7.839 -12.186 1.00 96.00 73 ALA A CA 1
ATOM 484 C C . ALA A 1 73 ? 6.119 -7.270 -11.256 1.00 96.00 73 ALA A C 1
ATOM 486 O O . ALA A 1 73 ? 7.051 -6.621 -11.731 1.00 96.00 73 ALA A O 1
ATOM 487 N N . CYS A 1 74 ? 6.048 -7.584 -9.960 1.00 95.75 74 CYS A N 1
ATOM 488 C CA . CYS A 1 74 ? 7.078 -7.236 -8.986 1.00 95.75 74 CYS A CA 1
ATOM 489 C C . CYS A 1 74 ? 8.423 -7.894 -9.312 1.00 95.75 74 CYS A C 1
ATOM 491 O O . CYS A 1 74 ? 9.462 -7.253 -9.194 1.00 95.75 74 CYS A O 1
ATOM 493 N N . GLU A 1 75 ? 8.426 -9.148 -9.771 1.00 95.31 75 GLU A N 1
ATOM 494 C CA . GLU A 1 75 ? 9.651 -9.804 -10.237 1.00 95.31 75 GLU A CA 1
ATOM 495 C C . GLU A 1 75 ? 10.289 -9.046 -11.408 1.00 95.31 75 GLU A C 1
ATOM 497 O O . GLU A 1 75 ? 11.463 -8.688 -11.331 1.00 95.31 75 GLU A O 1
ATOM 502 N N . SER A 1 76 ? 9.505 -8.711 -12.439 1.00 95.69 76 SER A N 1
ATOM 503 C CA . SER A 1 76 ? 9.993 -7.965 -13.607 1.00 95.69 76 SER A CA 1
ATOM 504 C C . SER A 1 76 ? 10.542 -6.581 -13.246 1.00 95.69 76 SER A C 1
ATOM 506 O O . SER A 1 76 ? 11.552 -6.159 -13.810 1.00 95.69 76 SER A O 1
ATOM 508 N N . LEU A 1 77 ? 9.885 -5.871 -12.326 1.00 95.31 77 LEU A N 1
ATOM 509 C CA . LEU A 1 77 ? 10.337 -4.575 -11.822 1.00 95.31 77 LEU A CA 1
ATOM 510 C C . LEU A 1 77 ? 11.685 -4.702 -11.103 1.00 95.31 77 LEU A C 1
ATOM 512 O O . LEU A 1 77 ? 12.641 -3.988 -11.402 1.00 95.31 77 LEU A O 1
ATOM 516 N N . CYS A 1 78 ? 11.773 -5.652 -10.177 1.00 96.31 78 CYS A N 1
ATOM 517 C CA . CYS A 1 78 ? 12.946 -5.861 -9.340 1.00 96.31 78 CYS A CA 1
ATOM 518 C C . CYS A 1 78 ? 14.161 -6.354 -10.125 1.00 96.31 78 CYS A C 1
ATOM 520 O O . CYS A 1 78 ? 15.286 -5.931 -9.850 1.00 96.31 78 CYS A O 1
ATOM 522 N N . GLU A 1 79 ? 13.956 -7.213 -11.125 1.00 95.25 79 GLU A N 1
ATOM 523 C CA . GLU A 1 79 ? 15.011 -7.587 -12.066 1.00 95.25 79 GLU A CA 1
ATOM 524 C C . GLU A 1 79 ? 15.572 -6.356 -12.779 1.00 95.25 79 GLU A C 1
ATOM 526 O O . GLU A 1 79 ? 16.792 -6.206 -12.851 1.00 95.25 79 GLU A O 1
ATOM 531 N N . LYS A 1 80 ? 14.704 -5.442 -13.232 1.00 94.44 80 LYS A N 1
ATOM 532 C CA . LYS A 1 80 ? 15.117 -4.204 -13.899 1.00 94.44 80 LYS A CA 1
ATOM 533 C C . LYS A 1 80 ? 15.879 -3.264 -12.961 1.00 94.44 80 LYS A C 1
ATOM 535 O O . LYS A 1 80 ? 16.927 -2.747 -13.342 1.00 94.44 80 LYS A O 1
ATOM 540 N N . PHE A 1 81 ? 15.410 -3.079 -11.729 1.00 94.12 81 PHE A N 1
ATOM 541 C CA . PHE A 1 81 ? 16.077 -2.217 -10.745 1.00 94.12 81 PHE A CA 1
ATOM 542 C C . PHE A 1 81 ? 17.481 -2.707 -10.406 1.00 94.12 81 PHE A C 1
ATOM 544 O O . PHE A 1 81 ? 18.408 -1.903 -10.312 1.00 94.12 81 PHE A O 1
ATOM 551 N N . ILE A 1 82 ? 17.650 -4.022 -10.268 1.00 93.75 82 ILE A N 1
ATOM 552 C CA . ILE A 1 82 ? 18.948 -4.636 -9.980 1.00 93.75 82 ILE A CA 1
ATOM 553 C C . ILE A 1 82 ? 19.844 -4.640 -11.223 1.00 93.75 82 ILE A C 1
ATOM 555 O O . ILE A 1 82 ? 21.040 -4.384 -11.104 1.00 93.75 82 ILE A O 1
ATOM 559 N N . GLU A 1 83 ? 19.293 -4.906 -12.412 1.00 93.88 83 GLU A N 1
ATOM 560 C CA . GLU A 1 83 ? 20.022 -4.818 -13.686 1.00 93.88 83 GLU A CA 1
ATOM 561 C C . GLU A 1 83 ? 20.630 -3.422 -13.879 1.00 93.88 83 GLU A C 1
ATOM 563 O O . GLU A 1 83 ? 21.782 -3.303 -14.301 1.00 93.88 83 GLU A O 1
ATOM 568 N N . CYS A 1 84 ? 19.862 -2.385 -13.547 1.00 93.69 84 CYS A N 1
ATOM 569 C CA . CYS A 1 84 ? 20.224 -0.990 -13.761 1.00 93.69 84 CYS A CA 1
ATOM 570 C C . CYS A 1 84 ? 20.881 -0.311 -12.547 1.00 93.69 84 CYS A C 1
ATOM 572 O O . CYS A 1 84 ? 21.219 0.863 -12.645 1.00 93.69 84 CYS A O 1
ATOM 574 N N . ASP A 1 85 ? 21.074 -1.019 -11.426 1.00 90.62 85 ASP A N 1
ATOM 575 C CA . ASP A 1 85 ? 21.596 -0.471 -10.156 1.00 90.62 85 ASP A CA 1
ATOM 576 C C . ASP A 1 85 ? 20.832 0.787 -9.680 1.00 90.62 85 ASP A C 1
ATOM 578 O O . ASP A 1 85 ? 21.412 1.715 -9.115 1.00 90.62 85 ASP A O 1
ATOM 582 N N . TRP A 1 86 ? 19.518 0.829 -9.941 1.00 84.44 86 TRP A N 1
ATOM 583 C CA . TRP A 1 86 ? 18.670 1.999 -9.678 1.00 84.44 86 TRP A CA 1
ATOM 584 C C . TRP A 1 86 ? 18.390 2.179 -8.181 1.00 84.44 86 TRP A C 1
ATOM 586 O O . TRP A 1 86 ? 18.490 3.284 -7.651 1.00 84.44 86 TRP A O 1
ATOM 596 N N . GLU A 1 87 ? 18.118 1.074 -7.481 1.00 79.38 87 GLU A N 1
ATOM 597 C CA . GLU A 1 87 ? 17.803 1.047 -6.048 1.00 79.38 87 GLU A CA 1
ATOM 598 C C . GLU A 1 87 ? 18.847 0.208 -5.291 1.00 79.38 87 GLU A C 1
ATOM 600 O O . GLU A 1 87 ? 18.675 -1.002 -5.102 1.00 79.38 87 GLU A O 1
ATOM 605 N N . PRO A 1 88 ? 19.955 0.816 -4.831 1.00 76.81 88 PRO A N 1
ATOM 606 C CA . PRO A 1 88 ? 21.093 0.086 -4.268 1.00 76.81 88 PRO A CA 1
ATOM 607 C C . PRO A 1 88 ? 20.787 -0.621 -2.936 1.00 76.81 88 PRO A C 1
ATOM 609 O O . PRO A 1 88 ? 21.613 -1.400 -2.438 1.00 76.81 88 PRO A O 1
ATOM 612 N N . GLN A 1 89 ? 19.631 -0.347 -2.320 1.00 76.69 89 GLN A N 1
ATOM 613 C CA . GLN A 1 89 ? 19.148 -1.064 -1.143 1.00 76.69 89 GLN A CA 1
ATOM 614 C C . GLN A 1 89 ? 18.742 -2.507 -1.458 1.00 76.69 89 GLN A C 1
ATOM 616 O O . GLN A 1 89 ? 18.927 -3.380 -0.605 1.00 76.69 89 GLN A O 1
ATOM 621 N N . TYR A 1 90 ? 18.261 -2.788 -2.670 1.00 80.25 90 TYR A N 1
ATOM 622 C CA . TYR A 1 90 ? 17.881 -4.137 -3.060 1.00 80.25 90 TYR A CA 1
ATOM 623 C C . TYR A 1 90 ? 19.084 -4.860 -3.652 1.00 80.25 90 TYR A C 1
ATOM 625 O O . TYR A 1 90 ? 19.583 -4.540 -4.726 1.00 80.25 90 TYR A O 1
ATOM 633 N N . ARG A 1 91 ? 19.580 -5.859 -2.920 1.00 79.12 91 ARG A N 1
ATOM 634 C CA . ARG A 1 91 ? 20.735 -6.665 -3.350 1.00 79.12 91 ARG A CA 1
ATOM 635 C C . ARG A 1 91 ? 20.350 -7.952 -4.067 1.00 79.12 91 ARG A C 1
ATOM 637 O O . ARG A 1 91 ? 21.228 -8.619 -4.614 1.00 79.12 91 ARG A O 1
ATOM 644 N N . ASP A 1 92 ? 19.072 -8.308 -4.042 1.00 91.56 92 ASP A N 1
ATOM 645 C CA . ASP A 1 92 ? 18.533 -9.512 -4.653 1.00 91.56 92 ASP A CA 1
ATOM 646 C C . ASP A 1 92 ? 17.048 -9.335 -5.000 1.00 91.56 92 ASP A C 1
ATOM 648 O O . ASP A 1 92 ? 16.325 -8.569 -4.360 1.00 91.56 92 ASP A O 1
ATOM 652 N N . VAL A 1 93 ? 16.611 -10.058 -6.034 1.00 91.38 93 VAL A N 1
ATOM 653 C CA . VAL A 1 93 ? 15.250 -9.964 -6.583 1.00 91.38 93 VAL A CA 1
ATOM 654 C C . VAL A 1 93 ? 14.206 -10.402 -5.557 1.00 91.38 93 VAL A C 1
ATOM 656 O O . VAL A 1 93 ? 13.129 -9.823 -5.512 1.00 91.38 93 VAL A O 1
ATOM 659 N N . ALA A 1 94 ? 14.512 -11.385 -4.704 1.00 91.44 94 ALA A N 1
ATOM 660 C CA . ALA A 1 94 ? 13.539 -11.930 -3.760 1.00 91.44 94 ALA A CA 1
ATOM 661 C C . ALA A 1 94 ? 13.159 -10.911 -2.675 1.00 91.44 94 ALA A C 1
ATOM 663 O O . ALA A 1 94 ? 11.974 -10.719 -2.408 1.00 91.44 94 ALA A O 1
ATOM 664 N N . SER A 1 95 ? 14.144 -10.220 -2.097 1.00 87.69 95 SER A N 1
ATOM 665 C CA . SER A 1 95 ? 13.915 -9.160 -1.108 1.00 87.69 95 SER A CA 1
ATOM 666 C C . SER A 1 95 ? 13.153 -7.975 -1.706 1.00 87.69 95 SER A C 1
ATOM 668 O O . SER A 1 95 ? 12.222 -7.473 -1.084 1.00 87.69 95 SER A O 1
ATOM 670 N N . CYS A 1 96 ? 13.507 -7.562 -2.927 1.00 92.12 96 CYS A N 1
ATOM 671 C CA . CYS A 1 96 ? 12.794 -6.497 -3.636 1.00 92.12 96 CYS A CA 1
ATOM 672 C C . CYS A 1 96 ? 11.344 -6.883 -3.938 1.00 92.12 96 CYS A C 1
ATOM 674 O O . CYS A 1 96 ? 10.425 -6.108 -3.704 1.00 92.12 96 CYS A O 1
ATOM 676 N N . LYS A 1 97 ? 11.122 -8.108 -4.418 1.00 93.25 97 LYS A N 1
ATOM 677 C CA . LYS A 1 97 ? 9.797 -8.605 -4.786 1.00 93.25 97 LYS A CA 1
ATOM 678 C C . LYS A 1 97 ? 8.863 -8.684 -3.581 1.00 93.25 97 LYS A C 1
ATOM 680 O O . LYS A 1 97 ? 7.701 -8.306 -3.695 1.00 93.25 97 LYS A O 1
ATOM 685 N N . LEU A 1 98 ? 9.379 -9.133 -2.433 1.00 85.81 98 LEU A N 1
ATOM 686 C CA . LEU A 1 98 ? 8.632 -9.143 -1.176 1.00 85.81 98 LEU A CA 1
ATOM 687 C C . LEU A 1 98 ? 8.179 -7.731 -0.790 1.00 85.81 98 LEU A C 1
ATOM 689 O O . LEU A 1 98 ? 7.020 -7.537 -0.431 1.00 85.81 98 LEU A O 1
ATOM 693 N N . ASP A 1 99 ? 9.078 -6.756 -0.892 1.00 83.75 99 ASP A N 1
ATOM 694 C CA . ASP A 1 99 ? 8.779 -5.366 -0.560 1.00 83.75 99 ASP A CA 1
ATOM 695 C C . ASP A 1 99 ? 7.798 -4.737 -1.562 1.00 83.75 99 ASP A C 1
ATOM 697 O O . ASP A 1 99 ? 6.795 -4.158 -1.156 1.00 83.75 99 ASP A O 1
ATOM 701 N N . CYS A 1 100 ? 7.997 -4.950 -2.865 1.00 87.38 100 CYS A N 1
ATOM 702 C CA . CYS A 1 100 ? 7.072 -4.519 -3.916 1.00 87.38 100 CYS A CA 1
ATOM 703 C C . CYS A 1 100 ? 5.649 -5.028 -3.659 1.00 87.38 100 CYS A C 1
ATOM 705 O O . CYS A 1 100 ? 4.696 -4.248 -3.639 1.00 87.38 100 CYS A O 1
ATOM 707 N N . ALA A 1 101 ? 5.500 -6.325 -3.389 1.00 85.69 101 ALA A N 1
ATOM 708 C CA . ALA A 1 101 ? 4.197 -6.922 -3.138 1.00 85.69 101 ALA A CA 1
ATOM 709 C C . ALA A 1 101 ? 3.565 -6.430 -1.826 1.00 85.69 101 ALA A C 1
ATOM 711 O O . ALA A 1 101 ? 2.356 -6.220 -1.779 1.00 85.69 101 ALA A O 1
ATOM 712 N N . SER A 1 102 ? 4.373 -6.206 -0.785 1.00 78.25 102 SER A N 1
ATOM 713 C CA . SER A 1 102 ? 3.895 -5.720 0.520 1.00 78.25 102 SER A CA 1
ATOM 714 C C . SER A 1 102 ? 3.445 -4.259 0.477 1.00 78.25 102 SER A C 1
ATOM 716 O O . SER A 1 102 ? 2.527 -3.884 1.198 1.00 78.25 102 SER A O 1
ATOM 718 N N . ASN A 1 103 ? 4.067 -3.444 -0.379 1.00 78.25 103 ASN A N 1
ATOM 719 C CA . ASN A 1 103 ? 3.726 -2.030 -0.553 1.00 78.25 103 ASN A CA 1
ATOM 720 C C . ASN A 1 103 ? 2.685 -1.790 -1.654 1.00 78.25 103 ASN A C 1
ATOM 722 O O . ASN A 1 103 ? 2.246 -0.657 -1.846 1.00 78.25 103 ASN A O 1
ATOM 726 N N . THR A 1 104 ? 2.280 -2.829 -2.387 1.00 80.94 104 THR A N 1
ATOM 727 C CA . THR A 1 104 ? 1.217 -2.701 -3.383 1.00 80.94 104 THR A CA 1
ATOM 728 C C . THR A 1 104 ? -0.133 -2.636 -2.676 1.00 80.94 104 THR A C 1
ATOM 730 O O . THR A 1 104 ? -0.506 -3.602 -2.004 1.00 80.94 104 THR A O 1
ATOM 733 N N . PRO A 1 105 ? -0.918 -1.557 -2.849 1.00 73.12 105 PRO A N 1
ATOM 734 C CA . PRO A 1 105 ? -2.257 -1.514 -2.288 1.00 73.12 105 PRO A CA 1
ATOM 735 C C . PRO A 1 105 ? -3.117 -2.635 -2.891 1.00 73.12 105 PRO A C 1
ATOM 737 O O . PRO A 1 105 ? -3.084 -2.902 -4.095 1.00 73.12 105 PRO A O 1
ATOM 740 N N . GLY A 1 106 ? -3.880 -3.322 -2.043 1.00 76.06 106 GLY A N 1
ATOM 741 C CA . GLY A 1 106 ? -4.737 -4.428 -2.464 1.00 76.06 106 GLY A CA 1
ATOM 742 C C . GLY A 1 106 ? -5.976 -3.986 -3.258 1.00 76.06 106 GLY A C 1
ATOM 743 O O . GLY A 1 106 ? -6.178 -2.819 -3.585 1.00 76.06 106 GLY A O 1
ATOM 744 N N . GLY A 1 107 ? -6.858 -4.942 -3.559 1.00 79.81 107 GLY A N 1
ATOM 745 C CA . GLY A 1 107 ? -8.169 -4.649 -4.147 1.00 79.81 107 GLY A CA 1
ATOM 746 C C . GLY A 1 107 ? -8.100 -4.105 -5.579 1.00 79.81 107 GLY A C 1
ATOM 747 O O . GLY A 1 107 ? -7.481 -4.715 -6.452 1.00 79.81 107 GLY A O 1
ATOM 748 N N . MET A 1 108 ? -8.774 -2.979 -5.844 1.00 73.62 108 MET A N 1
ATOM 749 C CA . MET A 1 108 ? -8.845 -2.390 -7.194 1.00 73.62 108 MET A CA 1
ATOM 750 C C . MET A 1 108 ? -7.524 -1.756 -7.657 1.00 73.62 108 MET A C 1
ATOM 752 O O . MET A 1 108 ? -7.380 -1.487 -8.849 1.00 73.62 108 MET A O 1
ATOM 756 N N . CYS A 1 109 ? -6.543 -1.620 -6.761 1.00 81.62 109 CYS A N 1
ATOM 757 C CA . CYS A 1 109 ? -5.191 -1.167 -7.078 1.00 81.62 109 CYS A CA 1
ATOM 758 C C . CYS A 1 109 ? -4.284 -2.225 -7.696 1.00 81.62 109 CYS A C 1
ATOM 760 O O . CYS A 1 109 ? -3.298 -1.882 -8.340 1.00 81.62 109 CYS A O 1
ATOM 762 N N . ILE A 1 110 ? -4.615 -3.510 -7.572 1.00 85.19 110 ILE A N 1
ATOM 763 C CA . ILE A 1 110 ? -3.707 -4.568 -8.026 1.00 85.19 110 ILE A CA 1
ATOM 764 C C . ILE A 1 110 ? -3.486 -4.492 -9.539 1.00 85.19 110 ILE A C 1
ATOM 766 O O . ILE A 1 110 ? -2.351 -4.523 -10.000 1.00 85.19 110 ILE A O 1
ATOM 770 N N . ALA A 1 111 ? -4.553 -4.343 -10.324 1.00 90.00 111 ALA A N 1
ATOM 771 C CA . ALA A 1 111 ? -4.453 -4.265 -11.780 1.00 90.00 111 ALA A CA 1
ATOM 772 C C . ALA A 1 111 ? -3.644 -3.050 -12.298 1.00 90.00 111 ALA A C 1
ATOM 774 O O . ALA A 1 111 ? -2.765 -3.261 -13.137 1.00 90.00 111 ALA A O 1
ATOM 775 N N . PRO A 1 112 ? -3.887 -1.802 -11.843 1.00 88.00 112 PRO A N 1
ATOM 776 C CA . PRO A 1 112 ? -3.073 -0.659 -12.259 1.00 88.00 112 PRO A CA 1
ATOM 777 C C . PRO A 1 112 ? -1.627 -0.744 -11.745 1.00 88.00 112 PRO A C 1
ATOM 779 O O . PRO A 1 112 ? -0.713 -0.447 -12.511 1.00 88.00 112 PRO A O 1
ATOM 782 N N . SER A 1 113 ? -1.387 -1.233 -10.520 1.00 90.38 113 SER A N 1
ATOM 783 C CA . SER A 1 113 ? -0.027 -1.477 -10.013 1.00 90.38 113 SER A CA 1
ATOM 784 C C . SER A 1 113 ? 0.723 -2.500 -10.864 1.00 90.38 113 SER A C 1
ATOM 786 O O . SER A 1 113 ? 1.851 -2.250 -11.279 1.00 90.38 113 SER A O 1
ATOM 788 N N . VAL A 1 114 ? 0.078 -3.618 -11.212 1.00 94.94 114 VAL A N 1
ATOM 789 C CA . VAL A 1 114 ? 0.628 -4.631 -12.126 1.00 94.94 114 VAL A CA 1
ATOM 790 C C . VAL A 1 114 ? 1.007 -4.017 -13.472 1.00 94.94 114 VAL A C 1
ATOM 792 O O . VAL A 1 114 ? 2.097 -4.288 -13.973 1.00 94.94 114 VAL A O 1
ATOM 795 N N . ALA A 1 115 ? 0.131 -3.195 -14.055 1.00 94.88 115 ALA A N 1
ATOM 796 C CA . ALA A 1 115 ? 0.388 -2.553 -15.342 1.00 94.88 115 ALA A CA 1
ATOM 797 C C . ALA A 1 115 ? 1.601 -1.613 -15.273 1.00 94.88 115 ALA A C 1
ATOM 799 O O . ALA A 1 115 ? 2.486 -1.697 -16.128 1.00 94.88 115 ALA A O 1
ATOM 800 N N . LEU A 1 116 ? 1.689 -0.788 -14.225 1.00 94.25 116 LEU A N 1
ATOM 801 C CA . LEU A 1 116 ? 2.823 0.108 -14.019 1.00 94.25 116 LEU A CA 1
ATOM 802 C C . LEU A 1 116 ? 4.130 -0.667 -13.827 1.00 94.25 116 LEU A C 1
ATOM 804 O O . LEU A 1 116 ? 5.103 -0.403 -14.528 1.00 94.25 116 LEU A O 1
ATOM 808 N N . TYR A 1 117 ? 4.159 -1.664 -12.942 1.00 95.69 117 TYR A N 1
ATOM 809 C CA . TYR A 1 117 ? 5.371 -2.445 -12.673 1.00 95.69 117 TYR A CA 1
ATOM 810 C C . TYR A 1 117 ? 5.851 -3.223 -13.900 1.00 95.69 117 TYR A C 1
ATOM 812 O O . TYR A 1 117 ? 7.053 -3.292 -14.150 1.00 95.69 117 TYR A O 1
ATOM 820 N N . GLN A 1 118 ? 4.931 -3.757 -14.709 1.00 95.50 118 GLN A N 1
ATOM 821 C CA . GLN A 1 118 ? 5.277 -4.385 -15.986 1.00 95.50 118 GLN A CA 1
ATOM 822 C C . GLN A 1 118 ? 5.829 -3.375 -16.994 1.00 95.50 118 GLN A C 1
ATOM 824 O O . GLN A 1 118 ? 6.772 -3.700 -17.717 1.00 95.50 118 GLN A O 1
ATOM 829 N N . CYS A 1 119 ? 5.273 -2.161 -17.046 1.00 97.12 119 CYS A N 1
ATOM 830 C CA . CYS A 1 119 ? 5.795 -1.115 -17.915 1.00 97.12 119 CYS A CA 1
ATOM 831 C C . CYS A 1 119 ? 7.216 -0.712 -17.507 1.00 97.12 119 CYS A C 1
ATOM 833 O O . CYS A 1 119 ? 8.126 -0.755 -18.336 1.00 97.12 119 CYS A O 1
ATOM 835 N N . VAL A 1 120 ? 7.427 -0.419 -16.219 1.00 94.94 120 VAL A N 1
ATOM 836 C CA . VAL A 1 120 ? 8.733 -0.027 -15.671 1.00 94.94 120 VAL A CA 1
ATOM 837 C C . VAL A 1 120 ? 9.756 -1.157 -15.831 1.00 94.94 120 VAL A C 1
ATOM 839 O O . VAL A 1 120 ? 10.877 -0.916 -16.275 1.00 94.94 120 VAL A O 1
ATOM 842 N N . GLY A 1 121 ? 9.360 -2.410 -15.589 1.00 94.94 121 GLY A N 1
ATOM 843 C CA . GLY A 1 121 ? 10.196 -3.587 -15.842 1.00 94.94 121 GLY A CA 1
ATOM 844 C C . GLY A 1 121 ? 10.612 -3.753 -17.314 1.00 94.94 121 GLY A C 1
ATOM 845 O O . GLY A 1 121 ? 11.637 -4.371 -17.606 1.00 94.94 121 GLY A O 1
ATOM 846 N N . GLY A 1 122 ? 9.855 -3.172 -18.248 1.00 94.62 122 GLY A N 1
ATOM 847 C CA . GLY A 1 122 ? 10.147 -3.157 -19.682 1.00 94.62 122 GLY A CA 1
ATOM 848 C C . GLY A 1 122 ? 11.056 -2.016 -20.150 1.00 94.62 122 GLY A C 1
ATOM 849 O O . GLY A 1 122 ? 11.501 -2.049 -21.301 1.00 94.62 122 GLY A O 1
ATOM 850 N N . LEU A 1 123 ? 11.348 -1.031 -19.297 1.00 95.81 123 LEU A N 1
ATOM 851 C CA . LEU A 1 123 ? 12.181 0.117 -19.652 1.00 95.81 123 LEU A CA 1
ATOM 852 C C . LEU A 1 123 ? 13.645 -0.277 -19.868 1.00 95.81 123 LEU A C 1
ATOM 854 O O . LEU A 1 123 ? 14.159 -1.279 -19.359 1.00 95.81 123 LEU A O 1
ATOM 858 N N . THR A 1 124 ? 14.360 0.539 -20.628 1.00 96.06 124 THR A N 1
ATOM 859 C CA . THR A 1 124 ? 15.824 0.517 -20.614 1.00 96.06 124 THR A CA 1
ATOM 860 C C . THR A 1 124 ? 16.360 1.187 -19.344 1.00 96.06 124 THR A C 1
ATOM 862 O O . THR A 1 124 ? 15.669 1.992 -18.728 1.00 96.06 124 THR A O 1
ATOM 865 N N . CYS A 1 125 ? 17.609 0.905 -18.959 1.00 95.44 125 CYS A N 1
ATOM 866 C CA . CYS A 1 125 ? 18.218 1.582 -17.805 1.00 95.44 125 CYS A CA 1
ATOM 867 C C . CYS A 1 125 ? 18.303 3.105 -17.991 1.00 95.44 125 CYS A C 1
ATOM 869 O O . CYS A 1 125 ? 18.104 3.847 -17.040 1.00 95.44 125 CYS A O 1
ATOM 871 N N . GLU A 1 126 ? 18.532 3.572 -19.223 1.00 94.44 126 GLU A N 1
ATOM 872 C CA . GLU A 1 126 ? 18.556 5.007 -19.540 1.00 94.44 126 GLU A CA 1
ATOM 873 C C . GLU A 1 126 ? 17.174 5.660 -19.368 1.00 94.44 126 GLU A C 1
ATOM 875 O O . GLU A 1 126 ? 17.087 6.806 -18.939 1.00 94.44 126 GLU A O 1
ATOM 880 N N . GLU A 1 127 ? 16.095 4.942 -19.692 1.00 93.62 127 GLU A N 1
ATOM 881 C CA . GLU A 1 127 ? 14.725 5.418 -19.466 1.00 93.62 127 GLU A CA 1
ATOM 882 C C . GLU A 1 127 ? 14.347 5.372 -17.985 1.00 93.62 127 GLU A C 1
ATOM 884 O O . GLU A 1 127 ? 13.695 6.292 -17.507 1.00 93.62 127 GLU A O 1
ATOM 889 N N . LEU A 1 128 ? 14.785 4.349 -17.248 1.00 90.62 128 LEU A N 1
ATOM 890 C CA . LEU A 1 128 ? 14.528 4.231 -15.813 1.00 90.62 128 LEU A CA 1
ATOM 891 C C . LEU A 1 128 ? 15.187 5.367 -15.009 1.00 90.62 128 LEU A C 1
ATOM 893 O O . LEU A 1 128 ? 14.612 5.854 -14.040 1.00 90.62 128 LEU A O 1
ATOM 897 N N . 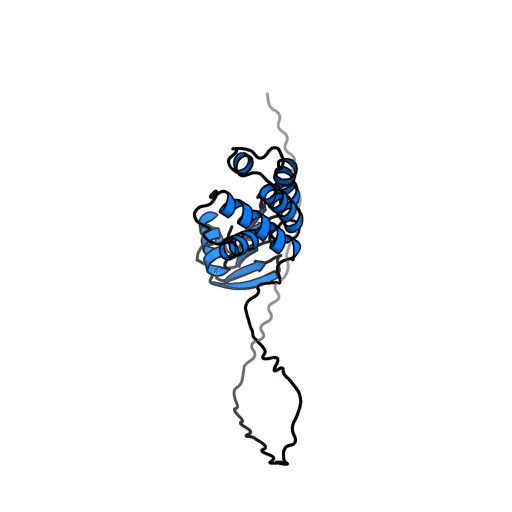GLU A 1 129 ? 16.371 5.816 -15.430 1.00 88.94 129 GLU A N 1
ATOM 898 C CA . GLU A 1 129 ? 17.094 6.945 -14.826 1.00 88.94 129 GLU A CA 1
ATOM 899 C C . GLU A 1 129 ? 16.504 8.326 -15.1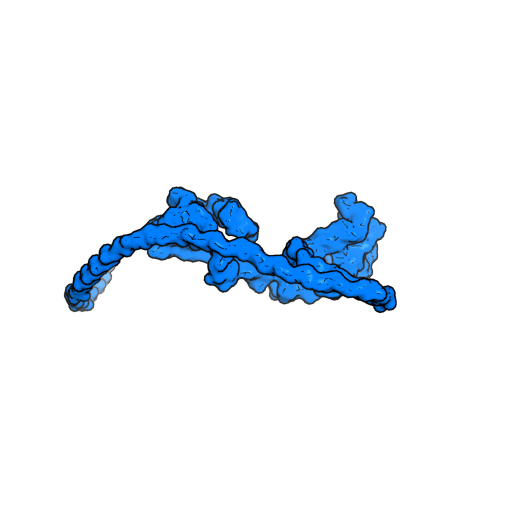70 1.00 88.94 129 GLU A C 1
ATOM 901 O O . GLU A 1 129 ? 16.947 9.338 -14.618 1.00 88.94 129 GLU A O 1
ATOM 906 N N . ALA A 1 130 ? 15.537 8.405 -16.088 1.00 89.94 130 ALA A N 1
ATOM 907 C CA . ALA A 1 130 ? 14.891 9.665 -16.428 1.00 89.94 130 ALA A CA 1
ATOM 908 C C . ALA A 1 130 ? 13.997 10.172 -15.279 1.00 89.94 130 ALA A C 1
ATOM 910 O O . ALA A 1 130 ? 13.456 9.394 -14.502 1.00 89.94 130 ALA A O 1
ATOM 911 N N . GLU A 1 131 ? 13.823 11.497 -15.187 1.00 81.50 131 GLU A N 1
ATOM 912 C CA . GLU A 1 131 ? 12.942 12.127 -14.181 1.00 81.50 131 GLU A CA 1
ATOM 913 C C . GLU A 1 131 ? 11.455 11.805 -14.396 1.00 81.50 131 GLU A C 1
ATOM 915 O O . GLU A 1 131 ? 10.656 11.934 -13.476 1.00 81.50 131 GLU A O 1
ATOM 920 N N . GLU A 1 132 ? 11.091 11.413 -15.614 1.00 86.69 132 GLU A N 1
ATOM 921 C CA . GLU A 1 132 ? 9.742 11.028 -16.008 1.00 86.69 132 GLU A CA 1
ATOM 922 C C . GLU A 1 132 ? 9.842 9.792 -16.901 1.00 86.69 132 GLU A C 1
ATOM 924 O O . GLU A 1 132 ? 10.818 9.643 -17.652 1.00 86.69 132 GLU A O 1
ATOM 929 N N . TRP A 1 133 ? 8.801 8.958 -16.911 1.00 91.88 133 TRP A N 1
ATOM 930 C CA . TRP A 1 133 ? 8.718 7.785 -17.778 1.00 91.88 133 TRP A CA 1
ATOM 931 C C . TRP A 1 133 ? 7.616 7.955 -18.836 1.00 91.88 133 TRP A C 1
ATOM 933 O O . TRP A 1 133 ? 6.562 7.334 -18.739 1.00 91.88 133 TRP A O 1
ATOM 943 N N . PRO A 1 134 ? 7.828 8.746 -19.914 1.00 89.00 134 PRO A N 1
ATOM 944 C CA . PRO A 1 134 ? 6.801 8.991 -20.933 1.00 89.00 134 PRO A CA 1
ATOM 945 C C . PRO A 1 134 ? 6.191 7.730 -21.559 1.00 89.00 134 PRO A C 1
ATOM 947 O O . PRO A 1 134 ? 5.063 7.768 -22.047 1.00 89.00 134 PRO A O 1
ATOM 950 N N . SER A 1 135 ? 6.940 6.627 -21.591 1.00 91.44 135 SER A N 1
ATOM 951 C CA . SER A 1 135 ? 6.487 5.315 -22.064 1.00 91.44 135 SER A CA 1
ATOM 952 C C . SER A 1 135 ? 5.537 4.606 -21.097 1.00 91.44 135 SER A C 1
ATOM 954 O O . SER A 1 135 ? 4.771 3.771 -21.568 1.00 91.44 135 SER A O 1
ATOM 956 N N . CYS A 1 136 ? 5.571 4.958 -19.810 1.00 94.94 136 CYS A N 1
ATOM 957 C CA . CYS A 1 136 ? 4.715 4.435 -18.742 1.00 94.94 136 CYS A CA 1
ATOM 958 C C . CYS A 1 136 ? 3.743 5.474 -18.170 1.00 94.94 136 CYS A C 1
ATOM 960 O O . CYS A 1 136 ? 3.022 5.181 -17.223 1.00 94.94 136 CYS A O 1
ATOM 962 N N . ALA A 1 137 ? 3.692 6.677 -18.748 1.00 91.62 137 ALA A N 1
ATOM 963 C CA . ALA A 1 137 ? 2.865 7.772 -18.247 1.00 91.62 137 ALA A CA 1
ATOM 964 C C . ALA A 1 137 ? 1.372 7.406 -18.153 1.00 91.62 137 ALA A C 1
ATOM 966 O O . ALA A 1 137 ? 0.677 7.864 -17.255 1.00 91.62 137 ALA A O 1
ATOM 967 N N . ALA A 1 138 ? 0.868 6.559 -19.059 1.00 92.88 138 ALA A N 1
ATOM 968 C CA . ALA A 1 138 ? -0.524 6.119 -19.008 1.00 92.88 138 ALA A CA 1
ATOM 969 C C . ALA A 1 138 ? -0.800 5.229 -17.786 1.00 92.88 138 ALA A C 1
ATOM 971 O O . ALA A 1 138 ? -1.855 5.339 -17.165 1.00 92.88 138 ALA A O 1
ATOM 972 N N . GLU A 1 139 ? 0.137 4.348 -17.445 1.00 93.44 139 GLU A N 1
ATOM 973 C CA . GLU A 1 139 ? 0.075 3.491 -16.269 1.00 93.44 139 GLU A CA 1
ATOM 974 C C . GLU A 1 139 ? 0.299 4.291 -14.977 1.00 93.44 139 GLU A C 1
ATOM 976 O O . GLU A 1 139 ? -0.393 4.042 -13.990 1.00 93.44 139 GLU A O 1
ATOM 981 N N . GLU A 1 140 ? 1.200 5.282 -14.995 1.00 87.12 140 GLU A N 1
ATOM 982 C CA . GLU A 1 140 ? 1.414 6.213 -13.879 1.00 87.12 140 GLU A CA 1
ATOM 983 C C . GLU A 1 140 ? 0.161 7.040 -13.574 1.00 87.12 140 GLU A C 1
ATOM 985 O O . GLU A 1 140 ? -0.191 7.171 -12.407 1.00 87.12 140 GLU A O 1
ATOM 990 N N . ASP A 1 141 ? -0.552 7.533 -14.594 1.00 86.81 141 ASP A N 1
ATOM 991 C CA . ASP A 1 141 ? -1.802 8.294 -14.434 1.00 86.81 141 ASP A CA 1
ATOM 992 C C . ASP A 1 141 ? -2.985 7.401 -14.010 1.00 86.81 141 ASP A C 1
ATOM 994 O O . ASP A 1 141 ? -3.862 7.821 -13.249 1.00 86.81 141 ASP A O 1
ATOM 998 N N . ALA A 1 142 ? -3.020 6.150 -14.481 1.00 83.56 142 ALA A N 1
ATOM 999 C CA . ALA A 1 142 ? -4.087 5.206 -14.154 1.00 83.56 142 ALA A CA 1
ATOM 1000 C C . ALA A 1 142 ? -4.052 4.762 -12.686 1.00 83.56 142 ALA A C 1
ATOM 1002 O O . ALA A 1 142 ? -5.092 4.398 -12.131 1.00 83.56 142 ALA A O 1
ATOM 1003 N N . LEU A 1 143 ? -2.875 4.782 -12.056 1.00 79.56 143 LEU A N 1
ATOM 1004 C CA . LEU A 1 143 ? -2.708 4.364 -10.672 1.00 79.56 143 LEU A CA 1
ATOM 1005 C C . LEU A 1 143 ? -3.471 5.272 -9.697 1.00 79.56 143 LEU A C 1
ATOM 1007 O O . LEU A 1 143 ? -4.350 4.739 -9.035 1.00 79.56 143 LEU A O 1
ATOM 1011 N N . PRO A 1 144 ? -3.284 6.603 -9.633 1.00 72.19 144 PRO A N 1
ATOM 1012 C CA . PRO A 1 144 ? -4.112 7.476 -8.799 1.00 72.19 144 PRO A CA 1
ATOM 1013 C C . PRO A 1 144 ? -5.573 7.562 -9.272 1.00 72.19 144 PRO A C 1
ATOM 1015 O O . PRO A 1 144 ? -6.459 7.774 -8.449 1.00 72.19 144 PRO A O 1
ATOM 1018 N N . GLU A 1 145 ? -5.886 7.358 -10.557 1.00 77.56 145 GLU A N 1
ATOM 1019 C CA . GLU A 1 145 ? -7.286 7.329 -11.020 1.00 77.56 145 GLU A CA 1
ATOM 1020 C C . GLU A 1 145 ? -8.051 6.114 -10.461 1.00 77.56 145 GLU A C 1
ATOM 1022 O O . GLU A 1 145 ? -9.203 6.231 -10.036 1.00 77.56 145 GLU A O 1
ATOM 1027 N N . ALA A 1 146 ? -7.410 4.944 -10.434 1.00 70.62 146 ALA A N 1
ATOM 1028 C CA . ALA A 1 146 ? -8.002 3.700 -9.953 1.00 70.62 146 ALA A CA 1
ATOM 1029 C C . ALA A 1 146 ? -7.783 3.473 -8.448 1.00 70.62 146 ALA A C 1
ATOM 1031 O O . ALA A 1 146 ? -8.634 2.897 -7.778 1.00 70.62 146 ALA A O 1
ATOM 1032 N N . CYS A 1 147 ? -6.674 3.945 -7.890 1.00 67.44 147 CYS A N 1
ATOM 1033 C CA . CYS A 1 147 ? -6.363 3.847 -6.467 1.00 67.44 147 CYS A CA 1
ATOM 1034 C C . CYS A 1 147 ? -6.897 5.019 -5.638 1.00 67.44 147 CYS A C 1
ATOM 1036 O O . CYS A 1 147 ? -6.871 4.972 -4.405 1.00 67.44 147 CYS A O 1
ATOM 1038 N N . GLY A 1 148 ? -7.407 6.058 -6.299 1.00 58.72 148 GLY A N 1
ATOM 1039 C CA . GLY A 1 148 ? -7.511 7.376 -5.693 1.00 58.72 148 GLY A CA 1
ATOM 1040 C C . GLY A 1 148 ? -6.117 7.976 -5.481 1.00 58.72 148 GLY A C 1
ATOM 1041 O O . GLY A 1 148 ? -5.161 7.287 -5.123 1.00 58.72 148 GLY A O 1
ATOM 1042 N N . GLU A 1 149 ? -5.999 9.294 -5.625 1.00 54.19 149 GLU A N 1
ATOM 1043 C CA . GLU A 1 149 ? -5.060 10.008 -4.758 1.00 54.19 149 GLU A CA 1
ATOM 1044 C C . GLU A 1 149 ? -5.429 9.667 -3.298 1.00 54.19 149 GLU A C 1
ATOM 1046 O O . GLU A 1 149 ? -6.590 9.320 -3.040 1.00 54.19 149 GLU A O 1
ATOM 1051 N N . PRO A 1 150 ? -4.503 9.726 -2.326 1.00 53.22 150 PRO A N 1
ATOM 1052 C CA . PRO A 1 150 ? -4.800 9.471 -0.915 1.00 53.22 150 PRO A CA 1
ATOM 1053 C C . PRO A 1 150 ? -5.693 10.572 -0.298 1.00 53.22 150 PRO A C 1
ATOM 1055 O O . PRO A 1 150 ? -5.408 11.102 0.769 1.00 53.22 150 PRO A O 1
ATOM 1058 N N . ASP A 1 151 ? -6.814 10.912 -0.935 1.00 55.22 151 ASP A N 1
ATOM 1059 C CA . ASP A 1 151 ? -7.956 11.625 -0.368 1.00 55.22 151 ASP A CA 1
ATOM 1060 C C . ASP A 1 151 ? -8.748 10.654 0.520 1.00 55.22 151 ASP A C 1
ATOM 1062 O O . ASP A 1 151 ? -9.942 10.388 0.342 1.00 55.22 151 ASP A O 1
ATOM 1066 N N . CYS A 1 152 ? -8.052 10.081 1.499 1.00 68.75 152 CYS A N 1
ATOM 1067 C CA . CYS A 1 152 ? -8.682 9.373 2.592 1.00 68.75 152 CYS A CA 1
ATOM 1068 C C . CYS A 1 152 ? -9.617 10.349 3.307 1.00 68.75 152 CYS A C 1
ATOM 1070 O O . CYS A 1 152 ? -9.214 11.417 3.781 1.00 68.75 152 CYS A O 1
ATOM 1072 N N . GLN A 1 153 ? -10.897 10.001 3.378 1.00 77.44 153 GLN A N 1
ATOM 1073 C CA . GLN A 1 153 ? -11.859 10.815 4.097 1.00 77.44 153 GLN A CA 1
ATOM 1074 C C . GLN A 1 153 ? -11.657 10.589 5.586 1.00 77.44 153 GLN A C 1
ATOM 1076 O O . GLN A 1 153 ? -11.716 9.452 6.045 1.00 77.44 153 GLN A O 1
ATOM 1081 N N . ASN A 1 154 ? -11.453 11.671 6.339 1.00 78.88 154 ASN A N 1
ATOM 1082 C CA . ASN A 1 154 ? -11.474 11.596 7.794 1.00 78.88 154 ASN A CA 1
ATOM 1083 C C . ASN A 1 154 ? -12.857 11.100 8.235 1.00 78.88 154 ASN A C 1
ATOM 1085 O O . ASN A 1 154 ? -13.877 11.745 7.975 1.00 78.88 154 ASN A O 1
ATOM 1089 N N . LEU A 1 155 ? -12.870 9.961 8.911 1.00 75.62 155 LEU A N 1
ATOM 1090 C CA . LEU A 1 155 ? -13.979 9.488 9.713 1.00 75.62 155 LEU A CA 1
ATOM 1091 C C . LEU A 1 155 ? -13.833 10.070 11.114 1.00 75.62 155 LEU A C 1
ATOM 1093 O O . LEU A 1 155 ? -12.737 10.260 11.640 1.00 75.62 155 LEU A O 1
ATOM 1097 N N . GLY A 1 156 ? -14.961 10.381 11.723 1.00 77.12 156 GLY A N 1
ATOM 1098 C CA . GLY A 1 156 ? -14.963 10.905 13.069 1.00 77.12 156 GLY A CA 1
ATOM 1099 C C . GLY A 1 156 ? -16.228 11.675 13.346 1.00 77.12 156 GLY A C 1
ATOM 1100 O O . GLY A 1 156 ? -16.684 12.508 12.558 1.00 77.12 156 GLY A O 1
ATOM 1101 N N . SER A 1 157 ? -16.811 11.389 14.492 1.00 78.62 157 SER A N 1
ATOM 1102 C CA . SER A 1 157 ? -17.966 12.106 14.995 1.00 78.62 157 SER A CA 1
ATOM 1103 C C . SER A 1 157 ? -17.745 12.434 16.460 1.00 78.62 157 SER A C 1
ATOM 1105 O O . SER A 1 157 ? -17.004 11.741 17.148 1.00 78.62 157 SER A O 1
ATOM 1107 N N . SER A 1 158 ? -18.371 13.499 16.951 1.00 77.75 158 SER A N 1
ATOM 1108 C CA . SER A 1 158 ? -18.578 13.663 18.386 1.00 77.75 158 SER A CA 1
ATOM 1109 C C . SER A 1 158 ? -20.069 13.526 18.667 1.00 77.75 158 SER A C 1
ATOM 1111 O O . SER A 1 158 ? -20.897 14.265 18.130 1.00 77.75 158 SER A O 1
ATOM 1113 N N . ALA A 1 159 ? -20.421 12.528 19.472 1.00 71.00 159 ALA A N 1
ATOM 1114 C CA . ALA A 1 159 ? -21.786 12.271 19.921 1.00 71.00 159 ALA A CA 1
ATOM 1115 C C . ALA A 1 159 ? -22.029 12.790 21.352 1.00 71.00 159 ALA A C 1
ATOM 1117 O O . ALA A 1 159 ? -23.134 12.679 21.881 1.00 71.00 159 ALA A O 1
ATOM 1118 N N . GLY A 1 160 ? -21.017 13.399 21.974 1.00 67.75 160 GLY A N 1
ATOM 1119 C CA . GLY A 1 160 ? -21.087 13.990 23.304 1.00 67.75 160 GLY A CA 1
ATOM 1120 C C . GLY A 1 160 ? -19.698 14.351 23.838 1.00 67.75 160 GLY A C 1
ATOM 1121 O O . GLY A 1 160 ? -18.718 14.220 23.107 1.00 67.75 160 GLY A O 1
ATOM 1122 N N . PRO A 1 161 ? -19.604 14.809 25.101 1.00 69.56 161 PRO A N 1
ATOM 1123 C CA . PRO A 1 161 ? -18.316 15.094 25.739 1.00 69.56 161 PRO A CA 1
ATOM 1124 C C . PRO A 1 161 ? -17.463 13.832 25.937 1.00 69.56 161 PRO A C 1
ATOM 1126 O O . PRO A 1 161 ? -16.248 13.906 25.828 1.00 69.56 161 PRO A O 1
ATOM 1129 N N . ASP A 1 162 ? -18.109 12.681 26.149 1.00 78.50 162 ASP A N 1
ATOM 1130 C CA . ASP A 1 162 ? -17.441 11.407 26.454 1.00 78.50 162 ASP A CA 1
ATOM 1131 C C . ASP A 1 162 ? -17.591 10.373 25.325 1.00 78.50 162 ASP A C 1
ATOM 1133 O O . ASP A 1 162 ? -17.302 9.196 25.525 1.00 78.50 162 ASP A O 1
ATOM 1137 N N . SER A 1 163 ? -18.106 10.783 24.160 1.00 86.88 163 SER A N 1
ATOM 1138 C CA . SER A 1 163 ? -18.318 9.896 23.015 1.00 86.88 163 SER A CA 1
ATOM 1139 C C . SER A 1 163 ? -17.868 10.562 21.726 1.00 86.88 163 SER A C 1
ATOM 1141 O O . SER A 1 163 ? -18.443 11.564 21.282 1.00 86.88 163 SER A O 1
ATOM 1143 N N . CYS A 1 164 ? -16.831 9.998 21.123 1.00 89.38 164 CYS A N 1
ATOM 1144 C CA . CYS A 1 164 ? -16.289 10.474 19.866 1.00 89.38 164 CYS A CA 1
ATOM 1145 C C . CYS A 1 164 ? -15.500 9.385 19.148 1.00 89.38 164 CYS A C 1
ATOM 1147 O O . CYS A 1 164 ? -15.074 8.395 19.743 1.00 89.38 164 CYS A O 1
ATOM 1149 N N . SER A 1 165 ? -15.283 9.598 17.859 1.00 92.31 165 SER A N 1
ATOM 1150 C CA . SER A 1 165 ? -14.520 8.697 17.019 1.00 92.31 165 SER A CA 1
ATOM 1151 C C . SER A 1 165 ? -13.528 9.430 16.128 1.00 92.31 165 SER A C 1
ATOM 1153 O O . SER A 1 165 ? -13.651 10.635 15.885 1.00 92.31 165 SER A O 1
ATOM 1155 N N . TYR A 1 166 ? -12.527 8.691 15.669 1.00 91.81 166 TYR A N 1
ATOM 1156 C CA . TYR A 1 166 ? -11.503 9.143 14.740 1.00 91.81 166 TYR A CA 1
ATOM 1157 C C . TYR A 1 166 ? -11.105 7.990 13.823 1.00 91.81 166 TYR A C 1
ATOM 1159 O O . TYR A 1 166 ? -10.980 6.858 14.280 1.00 91.81 166 TYR A O 1
ATOM 1167 N N . GLY A 1 167 ? -10.904 8.259 12.543 1.00 90.75 167 GLY A N 1
ATOM 1168 C CA . GLY A 1 167 ? -10.544 7.231 11.584 1.00 90.75 167 GLY A CA 1
ATOM 1169 C C . GLY A 1 167 ? -10.390 7.768 10.176 1.00 90.75 167 GLY A C 1
ATOM 1170 O O . GLY A 1 167 ? -10.533 8.966 9.935 1.00 90.75 167 GLY A O 1
ATOM 1171 N N . TYR A 1 168 ? -10.163 6.867 9.231 1.00 85.81 168 TYR A N 1
ATOM 1172 C CA . TYR A 1 168 ? -10.104 7.184 7.813 1.00 85.81 168 TYR A CA 1
ATOM 1173 C C . TYR A 1 168 ? -10.829 6.127 6.986 1.00 85.81 168 TYR A C 1
ATOM 1175 O O . TYR A 1 168 ? -10.782 4.931 7.270 1.00 85.81 168 TYR A O 1
ATOM 1183 N N . ALA A 1 169 ? -11.488 6.589 5.930 1.00 86.00 169 ALA A N 1
ATOM 1184 C CA . ALA A 1 169 ? -11.983 5.761 4.846 1.00 86.00 169 ALA A CA 1
ATOM 1185 C C . ALA A 1 169 ? -11.237 6.157 3.577 1.00 86.00 169 ALA A C 1
ATOM 1187 O O . ALA A 1 169 ? -11.480 7.223 3.004 1.00 86.00 169 ALA A O 1
ATOM 1188 N N . CYS A 1 170 ? -10.331 5.292 3.140 1.00 76.62 170 CYS A N 1
ATOM 1189 C CA . CYS A 1 170 ? -9.666 5.433 1.855 1.00 76.62 170 CYS A CA 1
ATOM 1190 C C . CYS A 1 170 ? -10.398 4.564 0.818 1.00 76.62 170 CYS A C 1
ATOM 1192 O O . CYS A 1 170 ? -10.901 3.500 1.172 1.00 76.62 170 CYS A O 1
ATOM 1194 N N . PRO A 1 171 ? -10.441 4.943 -0.471 1.00 68.00 171 PRO A N 1
ATOM 1195 C CA . PRO A 1 171 ? -11.099 4.138 -1.508 1.00 68.00 171 PRO A CA 1
ATOM 1196 C C . PRO A 1 171 ? -10.555 2.703 -1.658 1.00 68.00 171 PRO A C 1
ATOM 1198 O O . PRO A 1 171 ? -11.253 1.843 -2.188 1.00 68.00 171 PRO A O 1
ATOM 1201 N N . ASN A 1 172 ? -9.325 2.452 -1.191 1.00 68.94 172 ASN A N 1
ATOM 1202 C CA . ASN A 1 172 ? -8.572 1.207 -1.394 1.00 68.94 172 ASN A CA 1
ATOM 1203 C C . ASN A 1 172 ? -8.060 0.542 -0.114 1.00 68.94 172 ASN A C 1
ATOM 1205 O O . ASN A 1 172 ? -7.272 -0.399 -0.176 1.00 68.94 172 ASN A O 1
ATOM 1209 N N . ALA A 1 173 ? -8.512 1.013 1.042 1.00 72.50 173 ALA A N 1
ATOM 1210 C CA . ALA A 1 173 ? -8.231 0.394 2.326 1.00 72.50 173 ALA A CA 1
ATOM 1211 C C . ALA A 1 173 ? -9.558 0.204 3.065 1.00 72.50 173 ALA A C 1
ATOM 1213 O O . ALA A 1 173 ? -10.483 0.994 2.847 1.00 72.50 173 ALA A O 1
ATOM 1214 N N . PRO A 1 174 ? -9.685 -0.827 3.916 1.00 80.94 174 PRO A N 1
ATOM 1215 C CA . PRO A 1 174 ? -10.862 -0.939 4.758 1.00 80.94 174 PRO A CA 1
ATOM 1216 C C . PRO A 1 174 ? -10.982 0.316 5.625 1.00 80.94 174 PRO A C 1
ATOM 1218 O O . PRO A 1 174 ? -9.976 0.880 6.063 1.00 80.94 174 PRO A O 1
ATOM 1221 N N . ALA A 1 175 ? -12.210 0.764 5.867 1.00 88.81 175 ALA A N 1
ATOM 1222 C CA . ALA A 1 175 ? -12.438 1.911 6.731 1.00 88.81 175 ALA A CA 1
ATOM 1223 C C . ALA A 1 175 ? -11.966 1.565 8.144 1.00 88.81 175 ALA A C 1
ATOM 1225 O O . ALA A 1 175 ? -12.449 0.605 8.736 1.00 88.81 175 ALA A O 1
ATOM 1226 N N . GLN A 1 176 ? -11.031 2.333 8.684 1.00 92.31 176 GLN A N 1
ATOM 1227 C CA . GLN A 1 176 ? -10.463 2.104 10.007 1.00 92.31 176 GLN A CA 1
ATOM 1228 C C . GLN A 1 176 ? -10.891 3.244 10.921 1.00 92.31 176 GLN A C 1
ATOM 1230 O O . GLN A 1 176 ? -10.655 4.410 10.614 1.00 92.31 176 GLN A O 1
ATOM 1235 N N . GLU A 1 177 ? -11.537 2.920 12.036 1.00 94.00 177 GLU A N 1
ATOM 1236 C CA . GLU A 1 177 ? -12.067 3.905 12.977 1.00 94.00 177 GLU A CA 1
ATOM 1237 C C . GLU A 1 177 ? -11.887 3.420 14.415 1.00 94.00 177 GLU A C 1
ATOM 1239 O O . GLU A 1 177 ? -12.193 2.280 14.749 1.00 94.00 177 GLU A O 1
ATOM 1244 N N . ILE A 1 178 ? -11.409 4.292 15.295 1.00 94.44 178 ILE A N 1
ATOM 1245 C CA . ILE A 1 178 ? -11.458 4.096 16.739 1.00 94.44 178 ILE A CA 1
ATOM 1246 C C . ILE A 1 178 ? -12.609 4.936 17.300 1.00 94.44 178 ILE A C 1
ATOM 1248 O O . ILE A 1 178 ? -12.669 6.149 17.101 1.00 94.44 178 ILE A O 1
ATOM 1252 N N . ALA A 1 179 ? -13.543 4.290 17.992 1.00 94.69 179 ALA A N 1
ATOM 1253 C CA . ALA A 1 179 ? -14.691 4.935 18.622 1.00 94.69 179 ALA A CA 1
ATOM 1254 C C . ALA A 1 179 ? -14.623 4.749 20.137 1.00 94.69 179 ALA A C 1
ATOM 1256 O O . ALA A 1 179 ? -14.682 3.620 20.625 1.00 94.69 179 ALA A O 1
ATOM 1257 N N . CYS A 1 180 ? -14.500 5.843 20.883 1.00 94.12 180 CYS A N 1
ATOM 1258 C CA . CYS A 1 180 ? -14.382 5.818 22.335 1.00 94.12 180 CYS A CA 1
ATOM 1259 C C . CYS A 1 180 ? -15.663 6.320 22.995 1.00 94.12 180 CYS A C 1
ATOM 1261 O O . CYS A 1 180 ? -16.203 7.360 22.616 1.00 94.12 180 CYS A O 1
ATOM 1263 N N . GLU A 1 181 ? -16.135 5.571 23.988 1.00 91.25 181 GLU A N 1
ATOM 1264 C CA . GLU A 1 181 ? -17.271 5.913 24.837 1.00 91.25 181 GLU A CA 1
ATOM 1265 C C . GLU A 1 181 ? -16.887 5.687 26.305 1.00 91.25 181 GLU A C 1
ATOM 1267 O O . GLU A 1 181 ? -16.624 4.560 26.739 1.00 91.25 181 GLU A O 1
ATOM 1272 N N . GLY A 1 182 ? -16.828 6.775 27.075 1.00 87.56 182 GLY A N 1
ATOM 1273 C CA . GLY A 1 182 ? -16.342 6.750 28.453 1.00 87.56 182 GLY A CA 1
ATOM 1274 C C . GLY A 1 182 ? -14.907 6.221 28.534 1.00 87.56 182 GLY A C 1
ATOM 1275 O O . GLY A 1 182 ? -14.003 6.777 27.920 1.00 87.56 182 GLY A O 1
ATOM 1276 N N . ASP A 1 183 ? -14.712 5.127 29.271 1.00 90.19 183 ASP A N 1
ATOM 1277 C CA . ASP A 1 183 ? -13.393 4.534 29.535 1.00 90.19 183 ASP A CA 1
ATOM 1278 C C . ASP A 1 183 ? -12.991 3.444 28.521 1.00 90.19 183 ASP A C 1
ATOM 1280 O O . ASP A 1 183 ? -12.021 2.715 28.741 1.00 90.19 183 ASP A O 1
ATOM 1284 N N . THR A 1 184 ? -13.749 3.248 27.438 1.00 93.31 184 THR A N 1
ATOM 1285 C CA . THR A 1 184 ? -13.508 2.165 26.467 1.00 93.31 184 THR A CA 1
ATOM 1286 C C . THR A 1 184 ? -13.477 2.689 25.040 1.00 93.31 184 THR A C 1
ATOM 1288 O O . THR A 1 184 ? -14.387 3.396 24.619 1.00 93.31 184 THR A O 1
ATOM 1291 N N . CYS A 1 185 ? -12.461 2.288 24.280 1.00 95.38 185 CYS A N 1
ATOM 1292 C CA . CYS A 1 185 ? -12.402 2.473 22.836 1.00 95.38 185 CYS A CA 1
ATOM 1293 C C . CYS A 1 185 ? -12.642 1.149 22.117 1.00 95.38 185 CYS A C 1
ATOM 1295 O O . CYS A 1 185 ? -12.154 0.101 22.540 1.00 95.38 185 CYS A O 1
ATOM 1297 N N . THR A 1 186 ? -13.376 1.211 21.015 1.00 96.12 186 THR A N 1
ATOM 1298 C CA . THR A 1 186 ? -13.644 0.098 20.107 1.00 96.12 186 THR A CA 1
ATOM 1299 C C . THR A 1 186 ? -12.948 0.366 18.783 1.00 96.12 186 THR A C 1
ATOM 1301 O O . THR A 1 186 ? -13.120 1.435 18.201 1.00 96.12 186 THR A O 1
ATOM 1304 N N . CYS A 1 187 ? -12.180 -0.610 18.312 1.00 95.81 187 CYS A N 1
ATOM 1305 C CA . CYS A 1 187 ? -11.547 -0.595 17.000 1.00 95.81 187 CYS A CA 1
ATOM 1306 C C . CYS A 1 187 ? -12.525 -1.158 15.971 1.00 95.81 187 CYS A C 1
ATOM 1308 O O . CYS A 1 187 ? -12.985 -2.295 16.115 1.00 95.81 187 CYS A O 1
ATOM 1310 N N . LEU A 1 188 ? -12.833 -0.375 14.947 1.00 95.62 188 LEU A N 1
ATOM 1311 C CA . LEU A 1 188 ? -13.761 -0.699 13.877 1.00 95.62 188 LEU A CA 1
ATOM 1312 C C . LEU A 1 188 ? -12.987 -0.829 12.563 1.00 95.62 188 LEU A C 1
ATOM 1314 O O . LEU A 1 188 ? -12.215 0.060 12.207 1.00 95.62 188 LEU A O 1
ATOM 1318 N N . VAL A 1 189 ? -13.221 -1.926 11.847 1.00 92.62 189 VAL A N 1
ATOM 1319 C CA . VAL A 1 189 ? -12.758 -2.134 10.470 1.00 92.62 189 VAL A CA 1
ATOM 1320 C C . VAL A 1 189 ? -13.998 -2.370 9.614 1.00 92.62 189 VAL A C 1
ATOM 1322 O O . VAL A 1 189 ? -14.794 -3.251 9.921 1.00 92.62 189 VAL A O 1
ATOM 1325 N N . ASP A 1 190 ? -14.225 -1.525 8.609 1.00 91.50 190 ASP A N 1
ATOM 1326 C CA . ASP A 1 190 ? -15.459 -1.478 7.809 1.00 91.50 190 ASP A CA 1
ATOM 1327 C C . ASP A 1 190 ? -16.742 -1.368 8.658 1.00 91.50 190 ASP A C 1
ATOM 1329 O O . ASP A 1 190 ? -17.812 -1.867 8.307 1.00 91.50 190 ASP A O 1
ATOM 1333 N N . GLY A 1 191 ? -16.636 -0.682 9.803 1.00 89.62 191 GLY A N 1
ATOM 1334 C CA . GLY A 1 191 ? -17.722 -0.519 10.772 1.00 89.62 191 GLY A CA 1
ATOM 1335 C C . GLY A 1 191 ? -17.975 -1.744 11.660 1.00 89.62 191 GLY A C 1
ATOM 1336 O O . GLY A 1 191 ? -18.883 -1.709 12.493 1.00 89.62 191 GLY A O 1
ATOM 1337 N N . GLU A 1 192 ? -17.186 -2.812 11.527 1.00 94.00 192 GLU A N 1
ATOM 1338 C CA . GLU A 1 192 ? -17.267 -4.011 12.360 1.00 94.00 192 GLU A CA 1
ATOM 1339 C C . GLU A 1 192 ? -16.240 -3.973 13.496 1.00 94.00 192 GLU A C 1
ATOM 1341 O O . GLU A 1 192 ? -15.070 -3.649 13.298 1.00 94.00 192 GLU A O 1
ATOM 1346 N N . ALA A 1 193 ? -16.671 -4.313 14.713 1.00 94.56 193 ALA A N 1
ATOM 1347 C CA . ALA A 1 193 ? -15.806 -4.298 15.888 1.00 94.56 193 ALA A CA 1
ATOM 1348 C C . ALA A 1 193 ? -14.788 -5.447 15.855 1.00 94.56 193 ALA A C 1
ATOM 1350 O O . ALA A 1 193 ? -15.155 -6.620 15.920 1.00 94.56 193 ALA A O 1
ATOM 1351 N N . MET A 1 194 ? -13.506 -5.089 15.832 1.00 93.38 194 MET A N 1
ATOM 1352 C CA . MET A 1 194 ? -12.376 -6.023 15.800 1.00 93.38 194 MET A CA 1
ATOM 1353 C C . MET A 1 194 ? -11.723 -6.208 17.170 1.00 93.38 194 MET A C 1
ATOM 1355 O O . MET A 1 194 ? -11.091 -7.229 17.437 1.00 93.38 194 MET A O 1
ATOM 1359 N N . GLY A 1 195 ? -11.881 -5.229 18.059 1.00 92.31 195 GLY A N 1
ATOM 1360 C CA . GLY A 1 195 ? -11.259 -5.250 19.373 1.00 92.31 195 GLY A CA 1
ATOM 1361 C C . GLY A 1 195 ? -11.615 -4.031 20.207 1.00 92.31 195 GLY A C 1
ATOM 1362 O O . GLY A 1 195 ? -12.299 -3.115 19.751 1.00 92.31 195 GLY A O 1
ATOM 1363 N N . THR A 1 196 ? -11.148 -4.041 21.452 1.00 95.38 196 THR A N 1
ATOM 1364 C CA . THR A 1 196 ? -11.372 -2.954 22.405 1.00 95.38 196 THR A CA 1
ATOM 1365 C C . THR A 1 196 ? -10.131 -2.707 23.246 1.00 95.38 196 THR A C 1
ATOM 1367 O O . THR A 1 196 ? -9.453 -3.663 23.630 1.00 95.38 196 THR A O 1
ATOM 1370 N N . CYS A 1 197 ? -9.904 -1.456 23.629 1.00 94.50 197 CYS A N 1
ATOM 1371 C CA . CYS A 1 197 ? -8.890 -1.063 24.604 1.00 94.50 197 CYS A CA 1
ATOM 1372 C C . CYS A 1 197 ? -9.455 -0.036 25.597 1.00 94.50 197 CYS A C 1
ATOM 1374 O O . CYS A 1 197 ? -10.587 0.435 25.457 1.00 94.50 197 CYS A O 1
ATOM 1376 N N . GLY A 1 198 ? -8.669 0.302 26.621 1.00 92.81 198 GLY A N 1
ATOM 1377 C CA . GLY A 1 198 ? -9.021 1.390 27.532 1.00 92.81 198 GLY A CA 1
ATOM 1378 C C . GLY A 1 198 ? -8.916 2.739 26.825 1.00 92.81 198 GLY A C 1
ATOM 1379 O O . GLY A 1 198 ? -7.915 2.999 26.160 1.00 92.81 198 GLY A O 1
ATOM 1380 N N . ALA A 1 199 ? -9.933 3.585 26.978 1.00 88.44 199 ALA A N 1
ATOM 1381 C CA . ALA A 1 199 ? -9.882 4.941 26.459 1.00 88.44 199 ALA A CA 1
ATOM 1382 C C . ALA A 1 199 ? -8.949 5.806 27.318 1.00 88.44 199 ALA A C 1
ATOM 1384 O O . ALA A 1 199 ? -9.030 5.757 28.550 1.00 88.44 199 ALA A O 1
ATOM 1385 N N . PRO A 1 200 ? -8.069 6.608 26.703 1.00 86.81 200 PRO A N 1
ATOM 1386 C CA . PRO A 1 200 ? -7.339 7.624 27.439 1.00 86.81 200 PRO A CA 1
ATOM 1387 C C . PRO A 1 200 ? -8.294 8.732 27.899 1.00 86.81 200 PRO A C 1
ATOM 1389 O O . PRO A 1 200 ? -9.248 9.084 27.199 1.00 86.81 200 PRO A O 1
ATOM 1392 N N . GLU A 1 201 ? -8.024 9.300 29.078 1.00 86.12 201 GLU A N 1
ATOM 1393 C CA . GLU A 1 201 ? -8.791 10.441 29.586 1.00 86.12 201 GLU A CA 1
ATOM 1394 C C . GLU A 1 201 ? -8.782 11.584 28.566 1.00 86.12 201 GLU A C 1
ATOM 1396 O O . GLU A 1 201 ? -7.728 12.007 28.093 1.00 86.12 201 GLU A O 1
ATOM 1401 N N . GLY A 1 202 ? -9.971 12.100 28.252 1.00 85.44 202 GLY A N 1
ATOM 1402 C CA . GLY A 1 202 ? -10.116 13.240 27.353 1.00 85.44 202 GLY A CA 1
ATOM 1403 C C . GLY A 1 202 ? -9.861 12.923 25.881 1.00 85.44 202 GLY A C 1
ATOM 1404 O O . GLY A 1 202 ? -9.583 13.854 25.132 1.00 85.44 202 GLY A O 1
ATOM 1405 N N . PHE A 1 203 ? -9.985 11.661 25.438 1.00 88.44 203 PHE A N 1
ATOM 1406 C CA . PHE A 1 203 ? -9.813 11.276 24.027 1.00 88.44 203 PHE A CA 1
ATOM 1407 C C . PHE A 1 203 ? -10.521 12.232 23.050 1.00 88.44 203 PHE A C 1
ATOM 1409 O O . PHE A 1 203 ? -9.954 12.607 22.029 1.00 88.44 203 PHE A O 1
ATOM 1416 N N . CYS A 1 204 ? -11.728 12.702 23.376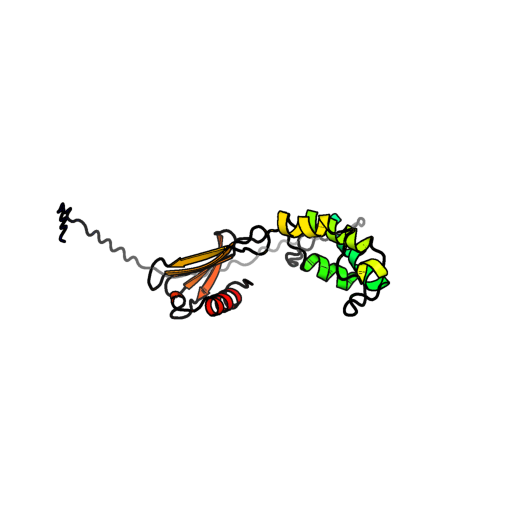 1.00 88.88 204 CYS A N 1
ATOM 1417 C CA . CYS A 1 204 ? -12.481 13.614 22.512 1.00 88.88 204 CYS A CA 1
ATOM 1418 C C . CYS A 1 204 ? -11.854 14.997 22.334 1.00 88.88 204 CYS A C 1
ATOM 1420 O O . CYS A 1 204 ? -12.006 15.584 21.257 1.00 88.88 204 CYS A O 1
ATOM 1422 N N . ASP A 1 205 ? -11.090 15.463 23.317 1.00 89.69 205 ASP A N 1
ATOM 1423 C CA . ASP A 1 205 ? -10.432 16.770 23.319 1.00 89.69 205 ASP A CA 1
ATOM 1424 C C . ASP A 1 205 ? -9.033 16.745 22.683 1.00 89.69 205 ASP A C 1
ATOM 1426 O O . ASP A 1 205 ? -8.446 17.805 22.466 1.00 89.69 205 ASP A O 1
ATOM 1430 N N . LEU A 1 206 ? -8.510 15.558 22.360 1.00 87.19 206 LEU A N 1
ATOM 1431 C CA . LEU A 1 206 ? -7.192 15.396 21.748 1.00 87.19 206 LEU A CA 1
ATOM 1432 C C . LEU A 1 206 ? -7.139 15.931 20.312 1.00 87.19 206 LEU A C 1
ATOM 1434 O O . LEU A 1 206 ? -8.132 15.906 19.564 1.00 87.19 206 LEU A O 1
ATOM 1438 N N . GLU A 1 207 ? -5.952 16.376 19.909 1.00 85.31 207 GLU A N 1
ATOM 1439 C CA . GLU A 1 207 ? -5.673 16.767 18.533 1.00 85.31 207 GLU A CA 1
ATOM 1440 C C . GLU A 1 207 ? -5.643 15.534 17.603 1.00 85.31 207 GLU A C 1
ATOM 1442 O O . GLU A 1 207 ? -5.427 14.409 18.058 1.00 85.31 207 GLU A O 1
ATOM 1447 N N . PRO A 1 208 ? -5.865 15.701 16.283 1.00 80.62 208 PRO A N 1
ATOM 1448 C CA . PRO A 1 208 ? -5.940 14.570 15.354 1.00 80.62 208 PRO A CA 1
ATOM 1449 C C . PRO A 1 208 ? -4.711 13.649 15.361 1.00 80.62 208 PRO A C 1
ATOM 1451 O O . PRO A 1 208 ? -4.873 12.438 15.312 1.00 80.62 208 PRO A O 1
ATOM 1454 N N . TYR A 1 209 ? -3.495 14.197 15.480 1.00 81.00 209 TYR A N 1
ATOM 1455 C CA . TYR A 1 209 ? -2.276 13.377 15.520 1.00 81.00 209 TYR A CA 1
ATOM 1456 C C . TYR A 1 209 ? -2.171 12.546 16.808 1.00 81.00 209 TYR A C 1
ATOM 1458 O O . TYR A 1 209 ? -1.736 11.404 16.762 1.00 81.00 209 TYR A O 1
ATOM 1466 N N . GLU A 1 210 ? -2.634 13.070 17.945 1.00 87.69 210 GLU A N 1
ATOM 1467 C CA . GLU A 1 210 ? -2.662 12.324 19.210 1.00 87.69 210 GLU A CA 1
ATOM 1468 C C . GLU A 1 210 ? -3.695 11.189 19.144 1.00 87.69 210 GLU A C 1
ATOM 1470 O O . GLU A 1 210 ? -3.457 10.087 19.634 1.00 87.69 210 GLU A O 1
ATOM 1475 N N . LYS A 1 211 ? -4.838 11.432 18.488 1.00 86.44 211 LYS A N 1
ATOM 1476 C CA . LYS A 1 211 ? -5.852 10.401 18.218 1.00 86.44 211 LYS A CA 1
ATOM 1477 C C . LYS A 1 211 ? -5.329 9.316 17.276 1.00 86.44 211 LYS A C 1
ATOM 1479 O O . LYS A 1 211 ? -5.667 8.152 17.480 1.00 86.44 211 LYS A O 1
ATOM 1484 N N . ALA A 1 212 ? -4.507 9.680 16.291 1.00 85.19 212 ALA A N 1
ATOM 1485 C CA . ALA A 1 212 ? -3.839 8.732 15.403 1.00 85.19 212 ALA A CA 1
ATOM 1486 C C . ALA A 1 212 ? -2.847 7.840 16.162 1.00 85.19 212 ALA A C 1
ATOM 1488 O O . ALA A 1 212 ? -2.918 6.623 16.023 1.00 85.19 212 ALA A O 1
ATOM 1489 N N . ASP A 1 213 ? -2.016 8.411 17.040 1.00 88.12 213 ASP A N 1
ATOM 1490 C CA . ASP A 1 213 ? -1.102 7.634 17.890 1.00 88.12 213 ASP A CA 1
ATOM 1491 C C . ASP A 1 213 ? -1.866 6.631 18.769 1.00 88.12 213 ASP A C 1
ATOM 1493 O O . ASP A 1 213 ? -1.486 5.466 18.877 1.00 88.12 213 ASP A O 1
ATOM 1497 N N . ILE A 1 214 ? -2.996 7.040 19.352 1.00 91.44 214 ILE A N 1
ATOM 1498 C CA . ILE A 1 214 ? -3.836 6.143 20.161 1.00 91.44 214 ILE A CA 1
ATOM 1499 C C . ILE A 1 214 ? -4.475 5.051 19.302 1.00 91.44 214 ILE A C 1
ATOM 1501 O O . ILE A 1 214 ? -4.558 3.904 19.740 1.00 91.44 214 ILE A O 1
ATOM 1505 N N . ALA A 1 215 ? -4.928 5.371 18.090 1.00 89.56 215 ALA A N 1
ATOM 1506 C CA . ALA A 1 215 ? -5.461 4.377 17.165 1.00 89.56 215 ALA A CA 1
ATOM 1507 C C . ALA A 1 215 ? -4.392 3.358 16.743 1.00 89.56 215 ALA A C 1
ATOM 1509 O O . ALA A 1 215 ? -4.686 2.164 16.667 1.00 89.56 215 ALA A O 1
ATOM 1510 N N . PHE A 1 216 ? -3.149 3.796 16.557 1.00 90.81 216 PHE A N 1
ATOM 1511 C CA . PHE A 1 216 ? -2.016 2.910 16.323 1.00 90.81 216 PHE A CA 1
ATOM 1512 C C . PHE A 1 216 ? -1.737 2.020 17.541 1.00 90.81 216 PHE A C 1
ATOM 1514 O O . PHE A 1 216 ? -1.699 0.797 17.419 1.00 90.81 216 PHE A O 1
ATOM 1521 N N . GLU A 1 217 ? -1.617 2.592 18.741 1.00 92.12 217 GLU A N 1
ATOM 1522 C CA . GLU A 1 217 ? -1.320 1.830 19.962 1.00 92.12 217 GLU A CA 1
ATOM 1523 C C . GLU A 1 217 ? -2.437 0.845 20.350 1.00 92.12 217 GLU A C 1
ATOM 1525 O O . GLU A 1 217 ? -2.162 -0.253 20.837 1.00 92.12 217 GLU A O 1
ATOM 1530 N N . CYS A 1 218 ? -3.698 1.233 20.155 1.00 92.25 218 CYS A N 1
ATOM 1531 C CA . CYS A 1 218 ? -4.870 0.448 20.537 1.00 92.25 218 CYS A CA 1
ATOM 1532 C C . CYS A 1 218 ? -5.272 -0.578 19.471 1.00 92.25 218 CYS A C 1
ATOM 1534 O O . CYS A 1 218 ? -5.583 -1.725 19.801 1.00 92.25 218 CYS A O 1
ATOM 1536 N N . CYS A 1 219 ? -5.304 -0.154 18.207 1.00 91.12 219 CYS A N 1
ATOM 1537 C CA . CYS A 1 219 ? -5.907 -0.898 17.103 1.00 91.12 219 CYS A CA 1
ATOM 1538 C C . CYS A 1 219 ? -4.888 -1.355 16.052 1.00 91.12 219 CYS A C 1
ATOM 1540 O O . CYS A 1 219 ? -5.237 -2.167 15.198 1.00 91.12 219 CYS A O 1
ATOM 1542 N N . GLY A 1 220 ? -3.647 -0.856 16.100 1.00 90.12 220 GLY A N 1
ATOM 1543 C CA . GLY A 1 220 ? -2.643 -1.081 15.059 1.00 90.12 220 GLY A CA 1
ATOM 1544 C C . GLY A 1 220 ? -2.951 -0.346 13.753 1.00 90.12 220 GLY A C 1
ATOM 1545 O O . GLY A 1 220 ? -2.479 -0.775 12.706 1.00 90.12 220 GLY A O 1
ATOM 1546 N N . PHE A 1 221 ? -3.782 0.701 13.792 1.00 87.31 221 PHE A N 1
ATOM 1547 C CA . PHE A 1 221 ? -4.152 1.470 12.603 1.00 87.31 221 PHE A CA 1
ATOM 1548 C C . PHE A 1 221 ? -3.068 2.487 12.253 1.00 87.31 221 PHE A C 1
ATOM 1550 O O . PHE A 1 221 ? -2.597 3.218 13.122 1.00 87.31 221 PHE A O 1
ATOM 1557 N N . GLU A 1 222 ? -2.694 2.530 10.978 1.00 77.94 222 GLU A N 1
ATOM 1558 C CA . GLU A 1 222 ? -1.737 3.483 10.421 1.00 77.94 222 GLU A CA 1
ATOM 1559 C C . GLU A 1 222 ? -2.501 4.403 9.466 1.00 77.94 222 GLU A C 1
ATOM 1561 O O . GLU A 1 222 ? -3.189 3.932 8.558 1.00 77.94 222 GLU A O 1
ATOM 1566 N N . PHE A 1 223 ? -2.424 5.708 9.725 1.00 69.00 223 PHE A N 1
ATOM 1567 C CA . PHE A 1 223 ? -3.201 6.748 9.054 1.00 69.00 223 PHE A CA 1
ATOM 1568 C C . PHE A 1 223 ? -2.307 7.792 8.390 1.00 69.00 223 PHE A C 1
ATOM 1570 O O . PHE A 1 223 ? -1.235 8.097 8.964 1.00 69.00 223 PHE A O 1
#

Foldseek 3Di:
DDDDDDDDDDDDDDDDDDDDDDDDDDDDDDDDDDDDDDDDDDDDDDDDDDDDDDPDPDPDDPPPPQDVLLLVLQLLLLVQCCVLVVPVVDPDSVVSSVVSSVPQQDDQLSVLSSLLSNQNSPDDSVQVPDPDNPSSVVSVVVNCVRQPDQPWDWDKDAPDQQWMKTWTDGPRAFTWMWIGHHQKIFTATVHDTPDMDTDDPRLVVDDRVVVQVCCCVTPVDDD

Secondary structure (DSSP, 8-state):
-------------------------------------------------------------------HHHHHHHHHHHHHHHHTT--TT--SHHHHHHHHHHHS--GGGHHHHHHHHHHHHTS-HHHHTSSS-TTTHHHHHHHHHHH--S-PEEE--B-SSSEEEEEEE-TTS--EEEEEETTEEEEEETTEEEEEEEPPTTGGGS-HHHHHHHHHHHH----

pLDDT: mean 75.29, std 19.49, range [35.81, 97.12]

Organism: NCBI:txid889268